Protein AF-A0AAD4WV75-F1 (afdb_monomer_lite)

InterPro domains:
  IPR001047 Small ribosomal subunit protein eS8 [PTHR10394] (59-183)
  IPR018283 Small ribosomal subunit protein eS8, conserved site [PS01193] (11-30)
  IPR022309 Ribosomal protein eS8/ribosomal biogenesis NSA2 [PF01201] (5-62)
  IPR042563 Small ribosomal subunit protein eS8 subdomain, eukaryota [G3DSA:1.10.168.20] (76-144)

Foldseek 3Di:
DDDFQDCQCPADPVRHHHDDPDDGDPLRDDDPFQQAADDPDLDKDWDADPPRDIWIAHHDDHGAFAFDKDKDFCVVVQVVVCVQQVDGFQPPPPDPPPPDDDDDDPDPPPPPVPPDPPVVVVNNVVVVVPDDDDPVQSVCVNVRIFIWGQNDGCRTHVDRDTGTQDDPRVVVVVVVVVVVVVVVVVVVD

Structure (mmCIF, N/CA/C/O backbone):
data_AF-A0AAD4WV75-F1
#
_entry.id   AF-A0AAD4WV75-F1
#
loop_
_atom_site.group_PDB
_atom_site.id
_atom_site.type_symbol
_atom_site.label_atom_id
_atom_site.label_alt_id
_atom_site.label_comp_id
_atom_site.label_asym_id
_atom_site.label_entity_id
_atom_site.label_seq_id
_atom_site.pdbx_PDB_ins_code
_atom_site.Cartn_x
_atom_site.Cartn_y
_atom_site.Cartn_z
_atom_site.occupancy
_atom_site.B_iso_or_equiv
_atom_site.auth_seq_id
_atom_site.auth_comp_id
_atom_site.auth_asym_id
_atom_site.auth_atom_id
_atom_site.pdbx_PDB_model_num
ATOM 1 N N . MET A 1 1 ? 19.666 9.008 -25.843 1.00 69.81 1 MET A N 1
ATOM 2 C CA . MET A 1 1 ? 18.336 8.536 -25.365 1.00 69.81 1 MET A CA 1
ATOM 3 C C . MET A 1 1 ? 18.527 7.291 -24.508 1.00 69.81 1 MET A C 1
ATOM 5 O O . MET A 1 1 ? 19.270 6.418 -24.934 1.00 69.81 1 MET A O 1
ATOM 9 N N . GLY A 1 2 ? 17.868 7.194 -23.348 1.00 85.62 2 GLY A N 1
ATOM 10 C CA . GLY A 1 2 ? 18.038 6.074 -22.407 1.00 85.62 2 GLY A CA 1
ATOM 11 C C . GLY A 1 2 ? 17.192 4.828 -22.718 1.00 85.62 2 GLY A C 1
ATOM 12 O O . GLY A 1 2 ? 17.162 4.338 -23.853 1.00 85.62 2 GLY A O 1
ATOM 13 N N . ILE A 1 3 ? 16.511 4.319 -21.685 1.00 90.81 3 ILE A N 1
ATOM 14 C CA . ILE A 1 3 ? 15.594 3.167 -21.743 1.00 90.81 3 ILE A CA 1
ATOM 15 C C . ILE A 1 3 ? 14.525 3.393 -22.825 1.00 90.81 3 ILE A C 1
ATOM 17 O O . ILE A 1 3 ? 13.974 4.489 -22.939 1.00 90.81 3 ILE A O 1
ATOM 21 N N . SER A 1 4 ? 14.212 2.345 -23.587 1.00 91.75 4 SER A N 1
ATOM 22 C CA . SER A 1 4 ? 13.122 2.322 -24.571 1.00 91.75 4 SER A CA 1
ATOM 23 C C . SER A 1 4 ? 12.092 1.256 -24.201 1.00 91.75 4 SER A C 1
ATOM 25 O O . SER A 1 4 ? 12.420 0.290 -23.513 1.00 91.75 4 SER A O 1
ATOM 27 N N . ARG A 1 5 ? 10.850 1.436 -24.653 1.00 91.81 5 ARG A N 1
ATOM 28 C CA . ARG A 1 5 ? 9.726 0.504 -24.470 1.00 91.81 5 ARG A CA 1
ATOM 29 C C . ARG A 1 5 ? 9.266 -0.156 -25.776 1.00 91.81 5 ARG A C 1
ATOM 31 O O . ARG A 1 5 ? 8.211 -0.782 -25.788 1.00 91.81 5 ARG A O 1
ATOM 38 N N . ASP A 1 6 ? 10.032 -0.007 -26.857 1.00 90.62 6 ASP A N 1
ATOM 39 C CA . ASP A 1 6 ? 9.789 -0.711 -28.121 1.00 90.62 6 ASP A CA 1
ATOM 40 C C . ASP A 1 6 ? 9.925 -2.243 -27.982 1.00 90.62 6 ASP A C 1
ATOM 42 O O . ASP A 1 6 ? 10.453 -2.755 -26.996 1.00 90.62 6 ASP A O 1
ATOM 46 N N . SER A 1 7 ? 9.468 -2.987 -28.991 1.00 90.31 7 SER A N 1
ATOM 47 C CA . SER A 1 7 ? 9.647 -4.445 -29.111 1.00 90.31 7 SER A CA 1
ATOM 48 C C . SER A 1 7 ? 10.645 -4.843 -30.213 1.00 90.31 7 SER A C 1
ATOM 50 O O . SER A 1 7 ? 10.788 -6.029 -30.532 1.00 90.31 7 SER A O 1
ATOM 52 N N . MET A 1 8 ? 11.340 -3.866 -30.808 1.00 88.06 8 MET A N 1
ATOM 53 C CA . MET A 1 8 ? 12.251 -4.064 -31.942 1.00 88.06 8 MET A CA 1
ATOM 54 C C . MET A 1 8 ? 13.588 -4.657 -31.497 1.00 88.06 8 MET A C 1
ATOM 56 O O . MET A 1 8 ? 14.155 -5.477 -32.211 1.00 88.06 8 MET A O 1
ATOM 60 N N . HIS A 1 9 ? 14.058 -4.297 -30.299 1.00 88.12 9 HIS A N 1
ATOM 61 C CA . HIS A 1 9 ? 15.265 -4.874 -29.696 1.00 88.12 9 HIS A CA 1
ATOM 62 C C . HIS A 1 9 ? 15.092 -6.334 -29.225 1.00 88.12 9 HIS A C 1
ATOM 64 O O . HIS A 1 9 ? 16.073 -6.985 -28.873 1.00 88.12 9 HIS A O 1
ATOM 70 N N . LYS A 1 10 ? 13.860 -6.864 -29.209 1.00 93.06 10 LYS A N 1
ATOM 71 C CA . LYS A 1 10 ? 13.566 -8.264 -28.863 1.00 93.06 10 LYS A CA 1
ATOM 72 C C . LYS A 1 10 ? 13.548 -9.149 -30.112 1.00 93.06 10 LYS A C 1
ATOM 74 O O . LYS A 1 10 ? 13.106 -8.707 -31.174 1.00 93.06 10 LYS A O 1
ATOM 79 N N . ARG A 1 11 ? 13.949 -10.419 -29.962 1.00 94.81 11 ARG A N 1
ATOM 80 C CA . ARG A 1 11 ? 13.849 -11.471 -30.997 1.00 94.81 11 ARG A CA 1
ATOM 81 C C . ARG A 1 11 ? 12.404 -11.643 -31.517 1.00 94.81 11 ARG A C 1
ATOM 83 O O . ARG A 1 11 ? 11.442 -11.118 -30.944 1.00 94.81 11 ARG A O 1
ATOM 90 N N . ARG A 1 12 ? 12.252 -12.318 -32.660 1.00 94.25 12 ARG A N 1
ATOM 91 C CA . ARG A 1 12 ? 10.962 -12.845 -33.151 1.00 94.25 12 ARG A CA 1
ATOM 92 C C . ARG A 1 12 ? 10.501 -14.004 -32.250 1.00 94.25 12 ARG A C 1
ATOM 94 O O . ARG A 1 12 ? 11.312 -14.538 -31.499 1.00 94.25 12 ARG A O 1
ATOM 101 N N . ALA A 1 13 ? 9.231 -14.408 -32.355 1.00 95.31 13 ALA A N 1
ATOM 102 C CA . ALA A 1 13 ? 8.733 -15.622 -31.694 1.00 95.31 13 ALA A CA 1
ATOM 103 C C . ALA A 1 13 ? 9.526 -16.868 -32.139 1.00 95.31 13 ALA A C 1
ATOM 105 O O . ALA A 1 13 ? 9.945 -17.661 -31.309 1.00 95.31 13 ALA A O 1
ATOM 106 N N . THR A 1 14 ? 9.877 -16.938 -33.427 1.00 96.69 14 THR A N 1
ATOM 107 C CA . THR A 1 14 ? 10.768 -17.941 -34.042 1.00 96.69 14 THR A CA 1
ATOM 108 C C . THR A 1 14 ? 12.254 -17.800 -33.657 1.00 96.69 14 THR A C 1
ATOM 110 O O . THR A 1 14 ? 13.136 -18.196 -34.412 1.00 96.69 14 THR A O 1
ATOM 113 N N . GLY A 1 15 ? 12.585 -17.124 -32.551 1.00 96.12 15 GLY A N 1
ATOM 114 C CA . GLY A 1 15 ? 13.962 -16.871 -32.099 1.00 96.12 15 GLY A CA 1
ATOM 115 C C . GLY A 1 15 ? 14.799 -15.914 -32.970 1.00 96.12 15 GLY A C 1
ATOM 116 O O . GLY A 1 15 ? 15.769 -15.332 -32.477 1.00 96.12 15 GLY A O 1
ATOM 117 N N . GLY A 1 16 ? 14.432 -15.683 -34.234 1.00 96.50 16 GLY A N 1
ATOM 118 C CA . GLY A 1 16 ? 15.197 -14.875 -35.190 1.00 96.50 16 GLY A CA 1
ATOM 119 C C . GLY A 1 16 ? 15.481 -13.437 -34.727 1.00 96.50 16 GLY A C 1
ATOM 120 O O . GLY A 1 16 ? 14.633 -12.764 -34.130 1.00 96.50 16 GLY A O 1
ATOM 121 N N . LYS A 1 17 ? 16.687 -12.935 -35.022 1.00 93.81 17 LYS A N 1
ATOM 122 C CA . LYS A 1 17 ? 17.102 -11.548 -34.737 1.00 93.81 17 LYS A CA 1
ATOM 123 C C . LYS A 1 17 ? 16.325 -10.571 -35.635 1.00 93.81 17 LYS A C 1
ATOM 125 O O . LYS A 1 17 ? 16.065 -10.859 -36.800 1.00 93.81 17 LYS A O 1
ATOM 130 N N . LYS A 1 18 ? 15.944 -9.402 -35.109 1.00 92.44 18 LYS A N 1
ATOM 131 C CA . LYS A 1 18 ? 15.324 -8.319 -35.895 1.00 92.44 18 LYS A CA 1
ATOM 132 C C . LYS A 1 18 ? 16.388 -7.288 -36.283 1.00 92.44 18 LYS A C 1
ATOM 134 O O . LYS A 1 18 ? 17.185 -6.892 -35.434 1.00 92.44 18 LYS A O 1
ATOM 139 N N . LYS A 1 19 ? 16.389 -6.830 -37.540 1.00 90.94 19 LYS A N 1
ATOM 140 C CA . LYS A 1 19 ? 17.186 -5.670 -37.978 1.00 90.94 19 LYS A CA 1
ATOM 141 C C . LYS A 1 19 ? 16.501 -4.390 -37.485 1.00 90.94 19 LYS A C 1
ATOM 143 O O . LYS A 1 19 ? 15.292 -4.232 -37.650 1.00 90.94 19 LYS A O 1
ATOM 148 N N . ALA A 1 20 ? 17.257 -3.483 -36.873 1.00 90.00 20 ALA A N 1
ATOM 149 C CA . ALA A 1 20 ? 16.739 -2.178 -36.476 1.00 90.00 20 ALA A CA 1
ATOM 150 C C . ALA A 1 20 ? 16.647 -1.267 -37.710 1.00 90.00 20 ALA A C 1
ATOM 152 O O . ALA A 1 20 ? 17.667 -0.862 -38.257 1.00 90.00 20 ALA A O 1
ATOM 153 N N . TRP A 1 21 ? 15.425 -0.953 -38.145 1.00 91.19 21 TRP A N 1
ATOM 154 C CA . TRP A 1 21 ? 15.160 -0.100 -39.314 1.00 91.19 21 TRP A CA 1
ATOM 155 C C . TRP A 1 21 ? 15.069 1.398 -38.978 1.00 91.19 21 TRP A C 1
ATOM 157 O O . TRP A 1 21 ? 15.044 2.237 -39.871 1.00 91.19 21 TRP A O 1
ATOM 167 N N . ARG A 1 22 ? 15.018 1.757 -37.688 1.00 92.06 22 ARG A N 1
ATOM 168 C CA . ARG A 1 22 ? 14.967 3.149 -37.220 1.00 92.06 22 ARG A CA 1
ATOM 169 C C . ARG A 1 22 ? 15.629 3.340 -35.860 1.00 92.06 22 ARG A C 1
ATOM 171 O O . ARG A 1 22 ? 15.710 2.417 -35.050 1.00 92.06 22 ARG A O 1
ATOM 178 N N . LYS A 1 23 ? 16.013 4.587 -35.577 1.00 91.12 23 LYS A N 1
ATOM 179 C CA . LYS A 1 23 ? 16.434 5.046 -34.243 1.00 91.12 23 LYS A CA 1
ATOM 180 C C . LYS A 1 23 ? 15.226 5.080 -33.273 1.00 91.12 23 LYS A C 1
ATOM 182 O O . LYS A 1 23 ? 14.070 5.169 -33.703 1.00 91.12 23 LYS A O 1
ATOM 187 N N . LYS A 1 24 ? 15.496 5.016 -31.960 1.00 92.56 24 LYS A N 1
ATOM 188 C CA . LYS A 1 24 ? 14.495 5.165 -30.875 1.00 92.56 24 LYS A CA 1
ATOM 189 C C . LYS A 1 24 ? 13.703 6.477 -31.034 1.00 92.56 24 LYS A C 1
ATOM 191 O O . LYS A 1 24 ? 14.272 7.486 -31.451 1.00 92.56 24 LYS A O 1
ATOM 196 N N . ARG A 1 25 ? 12.413 6.499 -30.678 1.00 93.00 25 ARG A N 1
ATOM 197 C CA . ARG A 1 25 ? 11.547 7.695 -30.750 1.00 93.00 25 ARG A CA 1
ATOM 198 C C . ARG A 1 25 ? 11.149 8.210 -29.360 1.00 93.00 25 ARG A C 1
ATOM 200 O O . ARG A 1 25 ? 11.031 7.456 -28.399 1.00 93.00 25 ARG A O 1
ATOM 207 N N . LYS A 1 26 ? 10.881 9.519 -29.252 1.00 92.12 26 LYS A N 1
ATOM 208 C CA . LYS A 1 26 ? 10.572 10.213 -27.979 1.00 92.12 26 LYS A CA 1
ATOM 209 C C . LYS A 1 26 ? 9.323 9.665 -27.266 1.00 92.12 26 LYS A C 1
ATOM 211 O O . LYS A 1 26 ? 9.270 9.698 -26.042 1.00 92.12 26 LYS A O 1
ATOM 216 N N . TYR A 1 27 ? 8.343 9.128 -27.997 1.00 91.94 27 TYR A N 1
ATOM 217 C CA . TYR A 1 27 ? 7.149 8.506 -27.407 1.00 91.94 27 TYR A CA 1
ATOM 218 C C . TYR A 1 27 ? 7.401 7.106 -26.813 1.00 91.94 27 TYR A C 1
ATOM 220 O O . TYR A 1 27 ? 6.583 6.631 -26.032 1.00 91.94 27 TYR A O 1
ATOM 228 N N . GLU A 1 28 ? 8.530 6.466 -27.132 1.00 92.81 28 GLU A N 1
ATOM 229 C CA . GLU A 1 28 ? 8.906 5.128 -26.647 1.00 92.81 28 GLU A CA 1
ATOM 230 C C . GLU A 1 28 ? 9.702 5.182 -25.333 1.00 92.81 28 GLU A C 1
ATOM 232 O O . GLU A 1 28 ? 10.104 4.140 -24.818 1.00 92.81 28 GLU A O 1
ATOM 237 N N . LEU A 1 29 ? 9.969 6.379 -24.787 1.00 93.19 29 LEU A N 1
ATOM 238 C CA . LEU A 1 29 ? 10.906 6.532 -23.675 1.00 93.19 29 LEU A CA 1
ATOM 239 C C . LEU A 1 29 ? 10.446 5.781 -22.416 1.00 93.19 29 LEU A C 1
ATOM 241 O O . LEU A 1 29 ? 9.322 5.930 -21.928 1.00 93.19 29 LEU A O 1
ATOM 245 N N . GLY A 1 30 ? 11.366 5.005 -21.854 1.00 91.31 30 GLY A N 1
ATOM 246 C CA . GLY A 1 30 ? 11.323 4.600 -20.459 1.00 91.31 30 GLY A CA 1
ATOM 247 C C . GLY A 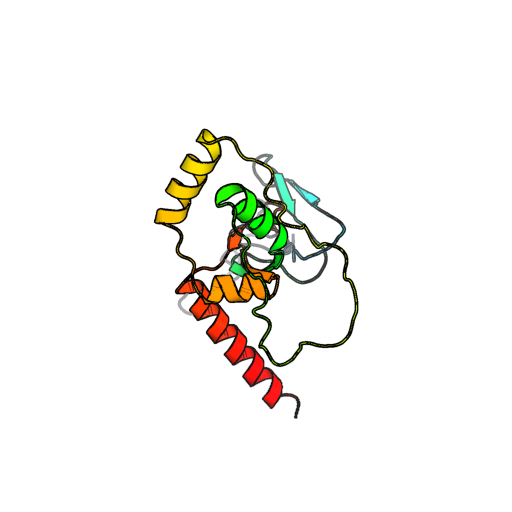1 30 ? 11.931 5.684 -19.567 1.00 91.31 30 GLY A C 1
ATOM 248 O O . GLY A 1 30 ? 12.732 6.512 -19.999 1.00 91.31 30 GLY A O 1
ATOM 249 N N . ARG A 1 31 ? 11.575 5.659 -18.284 1.00 90.50 31 ARG A N 1
ATOM 250 C CA . ARG A 1 31 ? 12.288 6.373 -17.217 1.00 90.50 31 ARG A CA 1
ATOM 251 C C . ARG A 1 31 ? 12.727 5.330 -16.193 1.00 90.50 31 ARG A C 1
ATOM 253 O O . ARG A 1 31 ? 11.983 4.373 -15.989 1.00 90.50 31 ARG A O 1
ATOM 260 N N . GLN A 1 32 ? 13.866 5.542 -15.529 1.00 88.88 32 GLN A N 1
ATOM 261 C CA . GLN A 1 32 ? 14.301 4.697 -14.405 1.00 88.88 32 GLN A CA 1
ATOM 262 C C . GLN A 1 32 ? 13.157 4.505 -13.396 1.00 88.88 32 GLN A C 1
ATOM 264 O O . GLN A 1 32 ? 12.347 5.433 -13.257 1.00 88.88 32 GLN A O 1
ATOM 269 N N . PRO A 1 33 ? 13.036 3.358 -12.705 1.00 86.50 33 PRO A N 1
ATOM 270 C CA . PRO A 1 33 ? 11.999 3.166 -11.696 1.00 86.50 33 PRO A CA 1
ATOM 271 C C . PRO A 1 33 ? 12.122 4.216 -10.582 1.00 86.50 33 PRO A C 1
ATOM 273 O O . PRO A 1 33 ? 13.145 4.881 -10.433 1.00 86.50 33 PRO A O 1
ATOM 276 N N . ALA A 1 34 ? 11.045 4.429 -9.826 1.00 82.44 34 ALA A N 1
ATOM 277 C CA . ALA A 1 34 ? 11.093 5.358 -8.698 1.00 82.44 34 ALA A CA 1
ATOM 278 C C . ALA A 1 34 ? 11.840 4.769 -7.492 1.00 82.44 34 ALA A C 1
ATOM 280 O O . ALA A 1 34 ? 12.339 5.538 -6.682 1.00 82.44 34 ALA A O 1
ATOM 281 N N . ASN A 1 35 ? 11.879 3.431 -7.381 1.00 81.62 35 ASN A N 1
ATOM 282 C CA . ASN A 1 35 ? 12.332 2.687 -6.202 1.00 81.62 35 ASN A CA 1
ATOM 283 C C . ASN A 1 35 ? 11.836 3.368 -4.922 1.00 81.62 35 ASN A C 1
ATOM 285 O O . ASN A 1 35 ? 12.621 3.778 -4.070 1.00 81.62 35 ASN A O 1
ATOM 289 N N . THR A 1 36 ? 10.512 3.557 -4.876 1.00 77.19 36 THR A N 1
ATOM 290 C CA . THR A 1 36 ? 9.796 4.245 -3.805 1.00 77.19 36 THR A CA 1
ATOM 291 C C . THR A 1 36 ? 9.862 3.445 -2.523 1.00 77.19 36 THR A C 1
ATOM 293 O O . THR A 1 36 ? 9.906 2.217 -2.561 1.00 77.19 36 THR A O 1
ATOM 296 N N . LYS A 1 37 ? 9.932 4.149 -1.397 1.00 77.38 37 LYS A N 1
ATOM 297 C CA . LYS A 1 37 ? 10.383 3.585 -0.139 1.00 77.38 37 LYS A CA 1
ATOM 298 C C . LYS A 1 37 ? 9.767 4.324 1.096 1.00 77.38 37 LYS A C 1
ATOM 300 O O . LYS A 1 37 ? 9.002 5.260 0.868 1.00 77.38 37 LYS A O 1
ATOM 305 N N . LEU A 1 38 ? 10.064 3.922 2.348 1.00 78.25 38 LEU A N 1
ATOM 306 C CA . LEU A 1 38 ? 9.577 4.495 3.638 1.00 78.25 38 LEU A CA 1
ATOM 307 C C . LEU A 1 38 ? 10.516 5.526 4.319 1.00 78.25 38 LEU A C 1
ATOM 309 O O . LEU A 1 38 ? 11.680 5.252 4.595 1.00 78.25 38 LEU A O 1
ATOM 313 N N . SER A 1 39 ? 10.033 6.712 4.691 1.00 77.69 39 SER A N 1
ATOM 314 C CA . SER A 1 39 ? 10.840 7.686 5.450 1.00 77.69 39 SER A CA 1
ATOM 315 C C . SER A 1 39 ? 9.954 8.635 6.248 1.00 77.69 39 SER A C 1
ATOM 317 O O . SER A 1 39 ? 8.863 8.968 5.791 1.00 77.69 39 SER A O 1
ATOM 319 N N . SER A 1 40 ? 10.462 9.134 7.379 1.00 77.12 40 SER A N 1
ATOM 320 C CA . SER A 1 40 ? 9.897 10.291 8.090 1.00 77.12 40 SER A CA 1
ATOM 321 C C . SER A 1 40 ? 9.757 11.518 7.179 1.00 77.12 40 SER A C 1
ATOM 323 O O . SER A 1 40 ? 8.800 12.279 7.280 1.00 77.12 40 SER A O 1
ATOM 325 N N . ASN A 1 41 ? 10.682 11.689 6.230 1.00 79.25 41 ASN A N 1
ATOM 326 C CA . ASN A 1 41 ? 10.720 12.832 5.327 1.00 79.25 41 ASN A CA 1
ATOM 327 C C . ASN A 1 41 ? 9.962 12.564 4.015 1.00 79.25 41 ASN A C 1
ATOM 329 O O . ASN A 1 41 ? 10.479 11.908 3.103 1.00 79.25 41 ASN A O 1
ATOM 333 N N . LYS A 1 42 ? 8.761 13.146 3.882 1.00 76.94 42 LYS A N 1
ATOM 334 C CA . LYS A 1 42 ? 7.849 13.050 2.720 1.00 76.94 42 LYS A CA 1
ATOM 335 C C . LYS A 1 42 ? 8.417 13.701 1.443 1.00 76.94 42 LYS A C 1
ATOM 337 O O . LYS A 1 42 ? 7.978 14.754 0.993 1.00 76.94 42 LYS A O 1
ATOM 342 N N . THR A 1 43 ? 9.398 13.058 0.811 1.00 83.00 43 THR A N 1
ATOM 343 C CA . THR A 1 43 ? 10.016 13.534 -0.439 1.00 83.00 43 THR A CA 1
ATOM 344 C C . THR A 1 43 ? 9.262 13.021 -1.670 1.00 83.00 43 THR A C 1
ATOM 346 O O . THR A 1 43 ? 9.463 11.875 -2.075 1.00 83.00 43 THR A O 1
ATOM 349 N N . VAL A 1 44 ? 8.444 13.871 -2.308 1.00 87.25 44 VAL A N 1
ATOM 350 C CA . VAL A 1 44 ? 7.719 13.546 -3.555 1.00 87.25 44 VAL A CA 1
ATOM 351 C C . VAL A 1 44 ? 8.154 14.470 -4.701 1.00 87.25 44 VAL A C 1
ATOM 353 O O . VAL A 1 44 ? 7.960 15.678 -4.634 1.00 87.25 44 VAL A O 1
ATOM 356 N N . ARG A 1 45 ? 8.719 13.921 -5.787 1.00 89.88 45 ARG A N 1
ATOM 357 C CA . ARG A 1 45 ? 9.127 14.697 -6.978 1.00 89.88 45 ARG A CA 1
ATOM 358 C C . ARG A 1 45 ? 8.071 14.673 -8.088 1.00 89.88 45 ARG A C 1
ATOM 360 O O . ARG A 1 45 ? 7.528 13.617 -8.424 1.00 89.88 45 ARG A O 1
ATOM 367 N N . ARG A 1 46 ? 7.844 15.844 -8.692 1.00 93.00 46 ARG A N 1
ATOM 368 C CA . ARG A 1 46 ? 6.966 16.096 -9.848 1.00 93.00 46 ARG A CA 1
ATOM 369 C C . ARG A 1 46 ? 7.681 15.752 -11.164 1.00 93.00 46 ARG A C 1
ATOM 371 O O . ARG A 1 46 ? 8.832 16.134 -11.348 1.00 93.00 46 ARG A O 1
ATOM 378 N N . ILE A 1 47 ? 7.018 15.062 -12.096 1.00 92.31 47 ILE A N 1
ATOM 379 C CA . ILE A 1 47 ? 7.567 14.714 -13.423 1.00 92.31 47 ILE A CA 1
ATOM 380 C C . ILE A 1 47 ? 6.535 14.978 -14.526 1.00 92.31 47 ILE A C 1
ATOM 382 O O . ILE A 1 47 ? 5.470 14.364 -14.536 1.00 92.31 47 ILE A O 1
ATOM 386 N N . ARG A 1 48 ? 6.889 15.814 -15.511 1.00 94.38 48 ARG A N 1
ATOM 387 C CA . ARG A 1 48 ? 6.103 16.023 -16.743 1.00 94.38 48 ARG A CA 1
ATOM 388 C C . ARG A 1 48 ? 6.177 14.793 -17.664 1.00 94.38 48 ARG A C 1
ATOM 390 O O . ARG A 1 48 ? 7.242 14.179 -17.830 1.00 94.38 48 ARG A O 1
ATOM 397 N N . VAL A 1 49 ? 5.049 14.427 -18.268 1.00 93.25 49 VAL A N 1
ATOM 398 C CA . VAL A 1 49 ? 4.904 13.320 -19.231 1.00 93.25 49 VAL A CA 1
ATOM 399 C C . VAL A 1 49 ? 4.363 13.824 -20.583 1.00 93.25 49 VAL A C 1
ATOM 401 O O . VAL A 1 49 ? 4.297 15.030 -20.821 1.00 93.25 49 VAL A O 1
ATOM 404 N N . ARG A 1 50 ? 4.056 12.915 -21.522 1.00 91.38 50 ARG A N 1
ATOM 405 C CA . ARG A 1 50 ? 3.438 13.260 -22.818 1.00 91.38 50 ARG A CA 1
ATOM 406 C C . ARG A 1 50 ? 2.045 13.869 -22.582 1.00 91.38 50 ARG A C 1
ATOM 408 O O . ARG A 1 50 ? 1.343 13.425 -21.679 1.00 91.38 50 ARG A O 1
ATOM 415 N N . GLY A 1 51 ? 1.662 14.852 -23.402 1.00 93.81 51 GLY A N 1
ATOM 416 C CA . GLY A 1 51 ? 0.360 15.528 -23.305 1.00 93.81 51 GLY A CA 1
ATOM 417 C C . GLY A 1 51 ? 0.262 16.554 -22.170 1.00 93.81 51 GLY A C 1
ATOM 418 O O . GLY A 1 51 ? -0.803 16.710 -21.597 1.00 93.81 51 GLY A O 1
ATOM 419 N N . GLY A 1 52 ? 1.373 17.188 -21.770 1.00 92.44 52 GLY A N 1
ATOM 420 C CA . GLY A 1 52 ? 1.403 18.223 -20.718 1.00 92.44 52 GLY A CA 1
ATOM 421 C C . GLY A 1 52 ? 1.290 17.698 -19.280 1.00 92.44 52 GLY A C 1
ATOM 422 O O . GLY A 1 52 ? 1.923 18.253 -18.384 1.00 92.44 52 GLY A O 1
ATOM 423 N N . ASN A 1 53 ? 0.569 16.590 -19.098 1.00 94.88 53 ASN A N 1
ATOM 424 C CA . ASN A 1 53 ? 0.275 15.917 -17.836 1.00 94.88 53 ASN A CA 1
ATOM 425 C C . ASN A 1 53 ? 1.488 15.667 -16.921 1.00 94.88 53 ASN A C 1
ATOM 427 O O . ASN A 1 53 ? 2.649 15.596 -17.342 1.00 94.88 53 ASN A O 1
ATOM 431 N N . VAL A 1 54 ? 1.188 15.461 -15.639 1.00 94.69 54 VAL A N 1
ATOM 432 C CA . VAL A 1 54 ? 2.152 15.300 -14.543 1.00 94.69 54 VAL A CA 1
ATOM 433 C C . VAL A 1 54 ? 1.978 13.943 -13.853 1.00 94.69 54 VAL A C 1
ATOM 435 O O . VAL A 1 54 ? 0.877 13.410 -13.764 1.00 94.69 54 VAL A O 1
ATOM 438 N N . LYS A 1 55 ? 3.080 13.380 -13.345 1.00 93.81 55 LYS A N 1
ATOM 439 C CA . LYS A 1 55 ? 3.096 12.244 -12.411 1.00 93.81 55 LYS A CA 1
ATOM 440 C C . LYS A 1 55 ? 4.008 12.521 -11.218 1.00 93.81 55 LYS A C 1
ATOM 442 O O . LYS A 1 55 ? 4.915 13.349 -11.307 1.00 93.81 55 LYS A O 1
ATOM 447 N N . TRP A 1 56 ? 3.800 11.782 -10.132 1.00 91.75 56 TRP A N 1
ATOM 448 C CA . TRP A 1 56 ? 4.481 11.978 -8.851 1.00 91.75 56 TRP A CA 1
ATOM 449 C C . TRP A 1 56 ? 5.303 10.741 -8.453 1.00 91.75 56 TRP A C 1
ATOM 451 O O . TRP A 1 56 ? 4.951 9.611 -8.797 1.00 91.75 56 TRP A O 1
ATOM 461 N N . ARG A 1 57 ? 6.423 10.942 -7.746 1.00 89.25 57 ARG A N 1
ATOM 462 C CA . ARG A 1 57 ? 7.305 9.863 -7.259 1.00 89.25 57 ARG A CA 1
ATOM 463 C C . ARG A 1 57 ? 7.798 10.119 -5.839 1.00 89.25 57 ARG A C 1
ATOM 465 O O . ARG A 1 57 ? 8.497 11.108 -5.644 1.00 89.25 57 ARG A O 1
ATOM 472 N N . ALA A 1 58 ? 7.538 9.205 -4.904 1.00 86.06 58 ALA A N 1
ATOM 473 C CA . ALA A 1 58 ? 8.224 9.161 -3.602 1.00 86.06 58 ALA A CA 1
ATOM 474 C C . ALA A 1 58 ? 9.501 8.280 -3.651 1.00 86.06 58 ALA A C 1
ATOM 476 O O . ALA A 1 58 ? 9.591 7.430 -4.543 1.00 86.06 58 ALA A O 1
ATOM 477 N N . LEU A 1 59 ? 10.509 8.518 -2.781 1.00 75.12 59 LEU A N 1
ATOM 478 C CA . LEU A 1 59 ? 11.932 8.189 -3.086 1.00 75.12 59 LEU A CA 1
ATOM 479 C C . LEU A 1 59 ? 12.899 7.677 -1.950 1.00 75.12 59 LEU A C 1
ATOM 481 O O . LEU A 1 59 ? 14.040 7.371 -2.284 1.00 75.12 59 LEU A O 1
ATOM 485 N N . ARG A 1 60 ? 12.538 7.558 -0.652 1.00 66.75 60 ARG A N 1
ATOM 486 C CA . ARG A 1 60 ? 13.415 7.133 0.505 1.00 66.75 60 ARG A CA 1
ATOM 487 C C . ARG A 1 60 ? 12.605 6.285 1.509 1.00 66.75 60 ARG A C 1
ATOM 489 O O . ARG A 1 60 ? 11.457 6.674 1.669 1.00 66.75 60 ARG A O 1
ATOM 496 N N . THR A 1 61 ? 13.011 5.234 2.250 1.00 50.22 61 THR A N 1
ATOM 497 C CA . THR A 1 61 ? 14.081 4.192 2.324 1.00 50.22 61 THR A CA 1
ATOM 498 C C . THR A 1 61 ? 13.406 2.831 2.760 1.00 50.22 61 THR A C 1
ATOM 500 O O . THR A 1 61 ? 12.418 2.887 3.459 1.00 50.22 61 THR A O 1
ATOM 503 N N . GLN A 1 62 ? 13.793 1.618 2.306 1.00 57.03 62 GLN A N 1
ATOM 504 C CA . GLN A 1 62 ? 12.967 0.348 2.296 1.00 57.03 62 GLN A CA 1
ATOM 505 C C . GLN A 1 62 ? 11.765 0.296 1.315 1.00 57.03 62 GLN A C 1
ATOM 507 O O . GLN A 1 62 ? 10.907 1.162 1.356 1.00 57.03 62 GLN A O 1
ATOM 512 N N . THR A 1 63 ? 11.682 -0.699 0.419 1.00 72.06 63 THR A N 1
ATOM 513 C CA . THR A 1 63 ? 10.954 -0.581 -0.875 1.00 72.06 63 THR A CA 1
ATOM 514 C C . THR A 1 63 ? 9.444 -0.873 -0.859 1.00 72.06 63 THR A C 1
ATOM 516 O O . THR A 1 63 ? 9.035 -2.016 -0.686 1.00 72.06 63 THR A O 1
ATOM 519 N N . LEU A 1 64 ? 8.622 0.135 -1.183 1.00 84.25 64 LEU A N 1
ATOM 520 C CA . LEU A 1 64 ? 7.163 0.036 -1.330 1.00 84.25 64 LEU A CA 1
ATOM 521 C C . LEU A 1 64 ? 6.727 -0.066 -2.802 1.00 84.25 64 LEU A C 1
ATOM 523 O O . LEU A 1 64 ? 7.054 0.787 -3.635 1.00 84.25 64 LEU A O 1
ATOM 527 N N . VAL A 1 65 ? 5.923 -1.084 -3.110 1.00 89.06 65 VAL A N 1
ATOM 528 C CA . VAL A 1 65 ? 5.357 -1.365 -4.443 1.00 89.06 65 VAL A CA 1
ATOM 529 C C . VAL A 1 65 ? 3.874 -1.735 -4.337 1.00 89.06 65 VAL A C 1
ATOM 531 O O . VAL A 1 65 ? 3.384 -2.001 -3.242 1.00 89.06 65 VAL A O 1
ATOM 534 N N . LYS A 1 66 ? 3.151 -1.772 -5.468 1.00 93.00 66 LYS A N 1
ATOM 535 C CA . LYS A 1 66 ? 1.790 -2.333 -5.482 1.00 93.00 66 LYS A CA 1
ATOM 536 C C . LYS A 1 66 ? 1.841 -3.805 -5.053 1.00 93.00 66 LYS A C 1
ATOM 538 O O . LYS A 1 66 ? 2.727 -4.528 -5.504 1.00 93.00 66 LYS A O 1
ATOM 543 N N . SER A 1 67 ? 0.884 -4.217 -4.227 1.00 93.81 67 SER A N 1
ATOM 544 C CA . SER A 1 67 ? 0.773 -5.545 -3.615 1.00 93.81 67 SER A CA 1
ATOM 545 C C . SER A 1 67 ? 1.959 -5.920 -2.716 1.00 93.81 67 SER A C 1
ATOM 547 O O . SER A 1 67 ? 2.212 -7.099 -2.476 1.00 93.81 67 SER A O 1
ATOM 549 N N . ALA A 1 68 ? 2.682 -4.922 -2.192 1.00 92.62 68 ALA A N 1
ATOM 550 C CA . ALA A 1 68 ? 3.525 -5.118 -1.019 1.00 92.62 68 ALA A CA 1
ATOM 551 C C . ALA A 1 68 ? 2.638 -5.263 0.224 1.00 92.62 68 ALA A C 1
ATOM 553 O O . ALA A 1 68 ? 1.738 -4.444 0.432 1.00 92.62 68 ALA A O 1
ATOM 554 N N . ILE A 1 69 ? 2.928 -6.276 1.043 1.00 94.19 69 ILE A N 1
ATOM 555 C CA . ILE A 1 69 ? 2.342 -6.420 2.376 1.00 94.19 69 ILE A CA 1
ATOM 556 C C . ILE A 1 69 ? 3.203 -5.642 3.369 1.00 94.19 69 ILE A C 1
ATOM 558 O O . ILE A 1 69 ? 4.430 -5.770 3.361 1.00 94.19 69 ILE A O 1
ATOM 562 N N . VAL A 1 70 ? 2.558 -4.827 4.196 1.00 92.88 70 VAL A N 1
ATOM 563 C CA . VAL A 1 70 ? 3.178 -3.946 5.193 1.00 92.88 70 VAL A CA 1
ATOM 564 C C . VAL A 1 70 ? 2.486 -4.103 6.544 1.00 92.88 70 VAL A C 1
ATOM 566 O O . VAL A 1 70 ? 1.341 -4.542 6.606 1.00 92.88 70 VAL A O 1
ATOM 569 N N . GLN A 1 71 ? 3.173 -3.727 7.622 1.00 93.31 71 GLN A N 1
ATOM 570 C CA . GLN A 1 71 ? 2.555 -3.544 8.935 1.00 93.31 71 GLN A CA 1
ATOM 571 C C . GLN A 1 71 ? 2.172 -2.073 9.116 1.00 93.31 71 GLN A C 1
ATOM 573 O O . GLN A 1 71 ? 2.988 -1.180 8.880 1.00 93.31 71 GLN A O 1
ATOM 578 N N . VAL A 1 72 ? 0.936 -1.834 9.539 1.00 94.25 72 VAL A N 1
ATOM 579 C CA . VAL A 1 72 ? 0.359 -0.515 9.827 1.00 94.25 72 VAL A CA 1
ATOM 580 C C . VAL A 1 72 ? 0.084 -0.426 11.328 1.00 94.25 72 VAL A C 1
ATOM 582 O O . VAL A 1 72 ? -0.094 -1.442 11.997 1.00 94.25 72 VAL A O 1
ATOM 585 N N . ASP A 1 73 ? 0.108 0.783 11.880 1.00 94.06 73 ASP A N 1
ATOM 586 C CA . ASP A 1 73 ? -0.325 1.040 13.255 1.00 94.06 73 ASP A CA 1
ATOM 587 C C . ASP A 1 73 ? -1.823 0.721 13.442 1.00 94.06 73 ASP A C 1
ATOM 589 O O . ASP A 1 73 ? -2.652 1.089 12.609 1.00 94.06 73 ASP A O 1
ATOM 593 N N . ALA A 1 74 ? -2.159 0.026 14.530 1.00 95.06 74 ALA A N 1
ATOM 594 C CA . ALA A 1 74 ? -3.530 -0.316 14.892 1.00 95.06 74 ALA A CA 1
ATOM 595 C C . ALA A 1 74 ? -4.252 0.786 15.695 1.00 95.06 74 ALA A C 1
ATOM 597 O O . ALA A 1 74 ? -5.483 0.761 15.770 1.00 95.06 74 ALA A O 1
ATOM 598 N N . ALA A 1 75 ? -3.533 1.737 16.307 1.00 91.88 75 ALA A N 1
ATOM 599 C CA . ALA A 1 75 ? -4.108 2.684 17.268 1.00 91.88 75 ALA A CA 1
ATOM 600 C C . ALA A 1 75 ? -5.266 3.551 16.713 1.00 91.88 75 ALA A C 1
ATOM 602 O O . ALA A 1 75 ? -6.305 3.610 17.378 1.00 91.88 75 ALA A O 1
ATOM 603 N N . PRO A 1 76 ? -5.200 4.130 15.491 1.00 94.81 76 PRO A N 1
ATOM 604 C CA . PRO A 1 76 ? -6.318 4.907 14.938 1.00 94.81 76 PRO A CA 1
ATOM 605 C C . PRO A 1 76 ? -7.588 4.067 14.736 1.00 94.81 76 PRO A C 1
ATOM 607 O O . PRO A 1 76 ? -8.705 4.541 14.941 1.00 94.81 76 PRO A O 1
ATOM 610 N N . PHE A 1 77 ? -7.422 2.790 14.376 1.00 93.81 77 PHE A N 1
ATOM 611 C CA . PHE A 1 77 ? -8.530 1.857 14.177 1.00 93.81 77 PHE A CA 1
ATOM 612 C C . PHE A 1 77 ? -9.156 1.430 15.514 1.00 93.81 77 PHE A C 1
ATOM 614 O O . PHE A 1 77 ? -10.381 1.348 15.606 1.00 93.81 77 PHE A O 1
ATOM 621 N N . LYS A 1 78 ? -8.34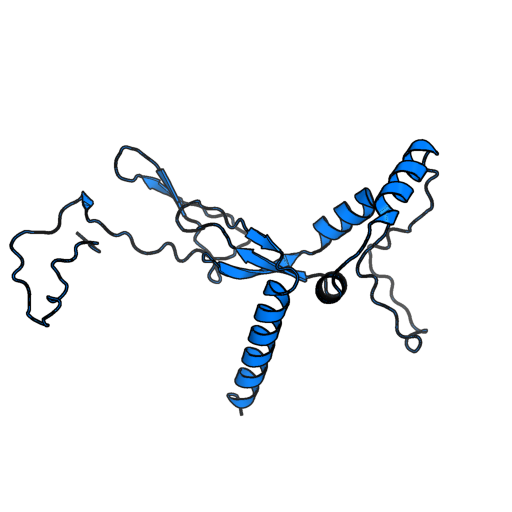7 1.246 16.573 1.00 91.69 78 LYS A N 1
ATOM 622 C CA . LYS A 1 78 ? -8.855 1.041 17.944 1.00 91.69 78 LYS A CA 1
ATOM 623 C C . LYS A 1 78 ? -9.673 2.237 18.428 1.00 91.69 78 LYS A C 1
ATOM 625 O O . LYS A 1 78 ? -10.774 2.043 18.936 1.00 91.69 78 LYS A O 1
ATOM 630 N N . GLN A 1 79 ? -9.164 3.457 18.240 1.00 91.25 79 GLN A N 1
ATOM 631 C CA . GLN A 1 79 ? -9.850 4.688 18.645 1.00 91.25 79 GLN A CA 1
ATOM 632 C C . GLN A 1 79 ? -11.210 4.828 17.945 1.00 91.25 79 GLN A C 1
ATOM 634 O O . GLN A 1 79 ? -12.221 5.066 18.607 1.00 91.25 79 GLN A O 1
ATOM 639 N N . TRP A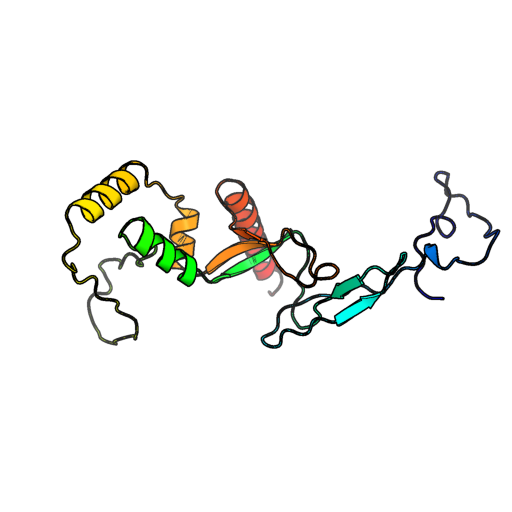 1 80 ? -11.257 4.610 16.625 1.00 94.00 80 TRP A N 1
ATOM 640 C CA . TRP A 1 80 ? -12.512 4.622 15.869 1.00 94.00 80 TRP A CA 1
ATOM 641 C C . TRP A 1 80 ? -13.493 3.547 16.353 1.00 94.00 80 TRP A C 1
ATOM 643 O O . TRP A 1 80 ? -14.675 3.832 16.538 1.00 94.00 80 TRP A O 1
ATOM 653 N N . TYR A 1 81 ? -13.024 2.321 16.601 1.00 92.00 81 TYR A N 1
ATOM 654 C CA . TYR A 1 81 ? -13.895 1.228 17.035 1.00 92.00 81 TYR A CA 1
ATOM 655 C C . TYR A 1 81 ? -14.464 1.462 18.443 1.00 92.00 81 TYR A C 1
ATOM 657 O O . TYR A 1 81 ? -15.656 1.238 18.661 1.00 92.00 81 TYR A O 1
ATOM 665 N N . LEU A 1 82 ? -13.658 1.997 19.367 1.00 90.62 82 LEU A N 1
ATOM 666 C CA . LEU A 1 82 ? -14.108 2.417 20.696 1.00 90.62 82 LEU A CA 1
ATOM 667 C C . LEU A 1 82 ? -15.197 3.498 20.599 1.00 90.62 82 LEU A C 1
ATOM 669 O O . LEU A 1 82 ? -16.233 3.386 21.251 1.00 90.62 82 LEU A O 1
ATOM 673 N N . GLN A 1 83 ? -15.020 4.497 19.729 1.00 89.88 83 GLN A N 1
ATOM 674 C CA . GLN A 1 83 ? -16.037 5.525 19.463 1.00 89.88 83 GLN A CA 1
ATOM 675 C C . GLN A 1 83 ? -17.298 4.962 18.777 1.00 89.88 83 GLN A C 1
ATOM 677 O O . GLN A 1 83 ? -18.404 5.457 19.004 1.00 89.88 83 GLN A O 1
ATOM 682 N N . HIS A 1 84 ? -17.159 3.933 17.936 1.00 89.88 84 HIS A N 1
ATOM 683 C CA . HIS A 1 84 ? -18.275 3.357 17.188 1.00 89.88 84 HIS A CA 1
ATOM 684 C C . HIS A 1 84 ? -19.122 2.393 18.033 1.00 89.88 84 HIS A C 1
ATOM 686 O O . HIS A 1 84 ? -20.349 2.509 18.043 1.00 89.88 84 HIS A O 1
ATOM 692 N N . TYR A 1 85 ? -18.490 1.455 18.740 1.00 89.50 85 TYR A N 1
ATOM 693 C CA . TYR A 1 85 ? -19.160 0.365 19.462 1.00 89.50 85 TYR A CA 1
ATOM 694 C C . TYR A 1 85 ? -19.173 0.540 20.984 1.00 89.50 85 TYR A C 1
ATOM 696 O O . TYR A 1 85 ? -19.913 -0.174 21.660 1.00 89.50 85 TYR A O 1
ATOM 704 N N . GLY A 1 86 ? -18.388 1.471 21.535 1.00 86.62 86 GLY A N 1
ATOM 705 C CA . GLY A 1 86 ? -18.254 1.667 22.981 1.00 86.62 86 GLY A CA 1
ATOM 706 C C . GLY A 1 86 ? -17.417 0.593 23.684 1.00 86.62 86 GLY A C 1
ATOM 707 O O . GLY A 1 86 ? -17.545 0.446 24.893 1.00 86.62 86 GLY A O 1
ATOM 708 N N . VAL A 1 87 ? -16.605 -0.172 22.943 1.00 87.06 87 VAL A N 1
ATOM 709 C CA . VAL A 1 87 ? -15.826 -1.317 23.447 1.00 87.06 87 VAL A CA 1
ATOM 710 C C . VAL A 1 87 ? -14.403 -1.272 22.887 1.00 87.06 87 VAL A C 1
ATOM 712 O O . VAL A 1 87 ? -14.209 -0.971 21.712 1.00 87.06 87 VAL A O 1
ATOM 715 N N . GLU A 1 88 ? -13.407 -1.597 23.708 1.00 84.94 88 GLU A N 1
ATOM 716 C CA . GLU A 1 88 ? -11.999 -1.696 23.300 1.00 84.94 88 GLU A CA 1
ATOM 717 C C . GLU A 1 88 ? -11.667 -3.044 22.636 1.00 84.94 88 GLU A C 1
ATOM 719 O O . GLU A 1 88 ? -12.126 -4.090 23.091 1.00 84.94 88 GLU A O 1
ATOM 724 N N . ILE A 1 89 ? -10.795 -3.040 21.615 1.00 87.44 89 ILE A N 1
ATOM 725 C CA . ILE A 1 89 ? -10.226 -4.268 21.022 1.00 87.44 89 ILE A CA 1
ATOM 726 C C . ILE A 1 89 ? -8.768 -4.451 21.448 1.00 87.44 89 ILE A C 1
ATOM 728 O O . ILE A 1 89 ? -7.971 -3.504 21.483 1.00 87.44 89 ILE A O 1
ATOM 732 N N . GLY A 1 90 ? -8.375 -5.705 21.668 1.00 78.94 90 GLY A N 1
ATOM 733 C CA . GLY A 1 90 ? -6.975 -6.067 21.847 1.00 78.94 90 GLY A CA 1
ATOM 734 C C . GLY A 1 90 ? -6.430 -5.647 23.207 1.00 78.94 90 GLY A C 1
ATOM 735 O O . GLY A 1 90 ? -5.240 -5.345 23.312 1.00 78.94 90 GLY A O 1
ATOM 736 N N . ARG A 1 91 ? -7.286 -5.634 24.241 1.00 73.88 91 ARG A N 1
ATOM 737 C CA . ARG A 1 91 ? -6.835 -5.829 25.623 1.00 73.88 91 ARG A CA 1
ATOM 738 C C . ARG A 1 91 ? -6.116 -7.179 25.655 1.00 73.88 91 ARG A C 1
ATOM 740 O O . ARG A 1 91 ? -6.744 -8.211 25.423 1.00 73.88 91 ARG A O 1
ATOM 747 N N . LYS A 1 92 ? -4.801 -7.190 25.900 1.00 59.97 92 LYS A N 1
ATOM 748 C CA . LYS A 1 92 ? -4.062 -8.447 26.088 1.00 59.97 92 LYS A CA 1
ATOM 749 C C . LYS A 1 92 ? -4.711 -9.194 27.250 1.00 59.97 92 LYS A C 1
ATOM 751 O O . LYS A 1 92 ? -4.750 -8.679 28.366 1.00 59.97 92 LYS A O 1
ATOM 756 N N . LYS A 1 93 ? -5.225 -10.396 26.986 1.00 50.16 93 LYS A N 1
ATOM 757 C CA . LYS A 1 93 ? -5.819 -11.263 28.005 1.00 50.16 93 LYS A CA 1
ATOM 758 C C . LYS A 1 93 ? -4.715 -11.602 29.012 1.00 50.16 93 LYS A C 1
ATOM 760 O O . LYS A 1 93 ? -3.860 -12.432 28.709 1.00 50.16 93 LYS A O 1
ATOM 765 N N . LYS A 1 94 ? -4.680 -10.921 30.168 1.00 38.56 94 LYS A N 1
ATOM 766 C CA . LYS A 1 94 ? -3.742 -11.239 31.257 1.00 38.56 94 LYS A CA 1
ATOM 767 C C . LYS A 1 94 ? -4.020 -12.681 31.677 1.00 38.56 94 LYS A C 1
ATOM 769 O O . LYS A 1 94 ? -5.017 -12.957 32.339 1.00 38.56 94 LYS A O 1
ATOM 774 N N . THR A 1 95 ? -3.162 -13.607 31.260 1.00 30.39 95 THR A N 1
ATOM 775 C CA . THR A 1 95 ? -3.131 -14.966 31.803 1.00 30.39 95 THR A CA 1
ATOM 776 C C . THR A 1 95 ? -2.924 -14.859 33.309 1.00 30.39 95 THR A C 1
ATOM 778 O O . THR A 1 95 ? -2.038 -14.126 33.751 1.00 30.39 95 THR A O 1
ATOM 781 N N . ALA A 1 96 ? -3.740 -15.565 34.095 1.00 32.06 96 ALA A N 1
ATOM 782 C CA . ALA A 1 96 ? -3.938 -15.321 35.531 1.00 32.06 96 ALA A CA 1
ATOM 783 C C . ALA A 1 96 ? -2.734 -15.657 36.450 1.00 32.06 96 ALA A C 1
ATOM 785 O O . ALA A 1 96 ? -2.894 -15.780 37.657 1.00 32.06 96 ALA A O 1
ATOM 786 N N . ALA A 1 97 ? -1.530 -15.789 35.888 1.00 29.88 97 ALA A N 1
ATOM 787 C CA . ALA A 1 97 ? -0.282 -16.103 36.582 1.00 29.88 97 ALA A CA 1
ATOM 788 C C . ALA A 1 97 ? 0.631 -14.878 36.831 1.00 29.88 97 ALA A C 1
ATOM 790 O O . ALA A 1 97 ? 1.606 -14.988 37.564 1.00 29.88 97 ALA A O 1
ATOM 791 N N . ALA A 1 98 ? 0.339 -13.712 36.238 1.00 32.09 98 ALA A N 1
ATOM 792 C CA . ALA A 1 98 ? 1.192 -12.513 36.298 1.00 32.09 98 ALA A CA 1
ATOM 793 C C . ALA A 1 98 ? 0.620 -11.400 37.206 1.00 32.09 98 ALA A C 1
ATOM 795 O O . ALA A 1 98 ? 0.580 -10.229 36.832 1.00 32.09 98 ALA A O 1
ATOM 796 N N . ALA A 1 99 ? 0.122 -11.771 38.389 1.00 33.16 99 ALA A N 1
ATOM 797 C CA . ALA A 1 99 ? -0.544 -10.867 39.331 1.00 33.16 99 ALA A CA 1
ATOM 798 C C . ALA A 1 99 ? 0.349 -10.475 40.530 1.00 33.16 99 ALA A C 1
ATOM 800 O O . ALA A 1 99 ? -0.014 -10.728 41.678 1.00 33.16 99 ALA A O 1
ATOM 801 N N . LYS A 1 100 ? 1.519 -9.870 40.265 1.00 34.44 100 LYS A N 1
ATOM 802 C CA . LYS A 1 100 ? 2.305 -9.064 41.229 1.00 34.44 100 LYS A CA 1
ATOM 803 C C . LYS A 1 100 ? 3.445 -8.302 40.531 1.00 34.44 100 LYS A C 1
ATOM 805 O O . LYS A 1 100 ? 4.038 -8.830 39.597 1.00 34.44 100 LYS A O 1
ATOM 810 N N . LYS A 1 101 ? 3.764 -7.118 41.069 1.00 28.48 101 LYS A N 1
ATOM 811 C CA . LYS A 1 101 ? 4.852 -6.182 40.713 1.00 28.48 101 LYS A CA 1
ATOM 812 C C . LYS A 1 101 ? 4.702 -5.310 39.449 1.00 28.48 101 LYS A C 1
ATOM 814 O O . LYS A 1 101 ? 5.222 -5.618 38.385 1.00 28.48 101 LYS A O 1
ATOM 819 N N . ASP A 1 102 ? 4.005 -4.191 39.646 1.00 25.09 102 ASP A N 1
ATOM 820 C CA . ASP A 1 102 ? 4.546 -2.817 39.574 1.00 25.09 102 ASP A CA 1
ATOM 821 C C . ASP A 1 102 ? 5.319 -2.349 38.321 1.00 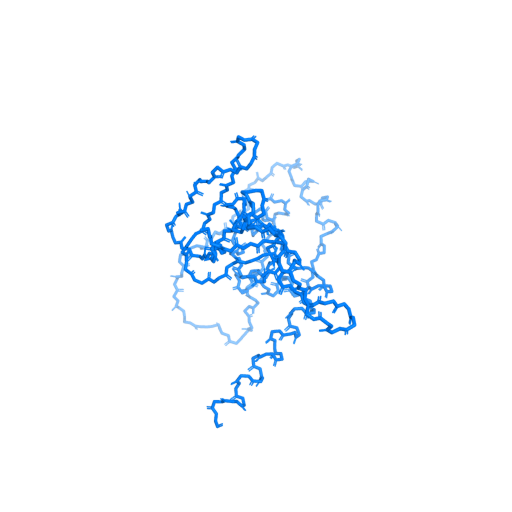25.09 102 ASP A C 1
ATOM 823 O O . ASP A 1 102 ? 6.535 -2.503 38.232 1.00 25.09 102 ASP A O 1
ATOM 827 N N . ALA A 1 103 ? 4.617 -1.625 37.439 1.00 25.50 103 ALA A N 1
ATOM 828 C CA . ALA A 1 103 ? 5.046 -0.341 36.854 1.00 25.50 103 ALA A CA 1
ATOM 829 C C . ALA A 1 103 ? 3.848 0.320 36.125 1.00 25.50 103 ALA A C 1
ATOM 831 O O . ALA A 1 103 ? 3.123 -0.393 35.424 1.00 25.50 103 ALA A O 1
ATOM 832 N N . PRO A 1 104 ? 3.608 1.640 36.255 1.00 30.84 104 PRO A N 1
ATOM 833 C CA . PRO A 1 104 ? 2.587 2.334 35.470 1.00 30.84 104 PRO A CA 1
ATOM 834 C C . PRO A 1 104 ? 3.145 2.756 34.099 1.00 30.84 104 PRO A C 1
ATOM 836 O O . PRO A 1 104 ? 4.062 3.571 34.032 1.00 30.84 104 PRO A O 1
ATOM 839 N N . GLU A 1 105 ? 2.578 2.241 33.003 1.00 24.75 105 GLU A N 1
ATOM 840 C CA . GLU A 1 105 ? 2.759 2.848 31.675 1.00 24.75 105 GLU A CA 1
ATOM 841 C C . GLU A 1 105 ? 1.578 3.770 31.344 1.00 24.75 105 GLU A C 1
ATOM 843 O O . GLU A 1 105 ? 0.423 3.346 31.298 1.00 24.75 105 GLU A O 1
ATOM 848 N N . GLU A 1 106 ? 1.926 5.032 31.091 1.00 27.48 106 GLU A N 1
ATOM 849 C CA . GLU A 1 106 ? 1.159 6.063 30.385 1.00 27.48 106 GLU A CA 1
ATOM 850 C C . GLU A 1 106 ? 0.137 5.516 29.370 1.00 27.48 106 GLU A C 1
ATOM 852 O O . GLU A 1 106 ? 0.477 4.745 28.469 1.00 27.48 106 GLU A O 1
ATOM 857 N N . GLY A 1 107 ? -1.108 5.997 29.448 1.00 30.02 107 GLY A N 1
ATOM 858 C CA . GLY A 1 107 ? -2.159 5.671 28.475 1.00 30.02 107 GLY A CA 1
ATOM 859 C C . GLY A 1 107 ? -3.311 4.810 28.997 1.00 30.02 107 GLY A C 1
ATOM 860 O O . GLY A 1 107 ? -4.111 4.333 28.189 1.00 30.02 107 GLY A O 1
ATOM 861 N N . GLU A 1 108 ? -3.451 4.642 30.316 1.00 27.61 108 GLU A N 1
ATOM 862 C CA . GLU A 1 108 ? -4.697 4.155 30.916 1.00 27.61 108 GLU A CA 1
ATOM 863 C C . GLU A 1 108 ? -5.812 5.197 30.727 1.00 27.61 108 GLU A C 1
ATOM 865 O O . GLU A 1 108 ? -6.091 6.029 31.587 1.00 27.61 108 GLU A O 1
ATOM 870 N N . VAL A 1 109 ? -6.471 5.147 29.564 1.00 28.58 109 VAL A N 1
ATOM 871 C CA . VAL A 1 109 ? -7.811 5.716 29.405 1.00 28.58 109 VAL A CA 1
ATOM 872 C C . VAL A 1 109 ? -8.734 4.864 30.261 1.00 28.58 109 VAL A C 1
ATOM 874 O O . VAL A 1 109 ? -9.273 3.853 29.807 1.00 28.58 109 VAL A O 1
ATOM 877 N N . THR A 1 110 ? -8.895 5.271 31.517 1.00 26.73 110 THR A N 1
ATOM 878 C CA . THR A 1 110 ? -9.953 4.770 32.379 1.00 26.73 110 THR A CA 1
ATOM 879 C C . THR A 1 110 ? -11.270 4.901 31.623 1.00 26.73 110 THR A C 1
ATOM 881 O O . THR A 1 110 ? -11.695 5.991 31.235 1.00 26.73 110 THR A O 1
ATOM 884 N N . THR A 1 111 ? -11.950 3.777 31.397 1.00 36.03 111 THR A N 1
ATOM 885 C CA . THR A 1 111 ? -13.354 3.804 30.987 1.00 36.03 111 THR A CA 1
ATOM 886 C C . THR A 1 111 ? -14.200 4.170 32.198 1.00 36.03 111 THR A C 1
ATOM 888 O O . THR A 1 111 ? -14.968 3.349 32.695 1.00 36.03 111 THR A O 1
ATOM 891 N N . GLU A 1 112 ? -14.049 5.408 32.674 1.00 37.69 112 GLU A N 1
ATOM 892 C CA . GLU A 1 112 ? -15.105 6.056 33.433 1.00 37.69 112 GLU A CA 1
ATOM 893 C C . GLU A 1 112 ? -16.384 5.970 32.602 1.00 37.69 112 GLU A C 1
ATOM 895 O O . GLU A 1 112 ? -16.409 6.304 31.409 1.00 37.69 112 GLU A O 1
ATOM 900 N N . GLU A 1 113 ? -17.466 5.513 33.224 1.00 51.50 113 GLU A N 1
ATOM 901 C CA . GLU A 1 113 ? -18.774 5.452 32.583 1.00 51.50 113 GLU A CA 1
ATOM 902 C C . GLU A 1 113 ? -19.403 6.849 32.542 1.00 51.50 113 GLU A C 1
ATOM 904 O O . GLU A 1 113 ? -20.435 7.125 33.156 1.00 51.50 113 GLU A O 1
ATOM 909 N N . ALA A 1 114 ? -18.761 7.748 31.787 1.00 59.12 114 ALA A N 1
ATOM 910 C CA . ALA A 1 114 ? -19.276 9.065 31.456 1.00 59.12 114 ALA A CA 1
ATOM 911 C C . ALA A 1 114 ? -20.729 8.912 30.990 1.00 59.12 114 ALA A C 1
ATOM 913 O O . ALA A 1 114 ? -20.995 8.230 29.993 1.00 59.12 114 ALA A O 1
ATOM 914 N N . LYS A 1 115 ? -21.662 9.498 31.755 1.00 73.56 115 LYS A N 1
ATOM 915 C CA . LYS A 1 115 ? -23.107 9.231 31.677 1.00 73.56 115 LYS A CA 1
ATOM 916 C C . LYS A 1 115 ? -23.672 9.621 30.307 1.00 73.56 115 LYS A C 1
ATOM 918 O O . LYS A 1 115 ? -24.101 10.749 30.077 1.00 73.56 115 LYS A O 1
ATOM 923 N N . LYS A 1 116 ? -23.652 8.664 29.377 1.00 80.94 116 LYS A N 1
ATOM 924 C CA . LYS A 1 116 ? -24.191 8.790 28.017 1.00 80.94 116 LYS A CA 1
ATOM 925 C C . LYS A 1 116 ? -25.709 8.921 28.096 1.00 80.94 116 LYS A C 1
ATOM 927 O O . LYS A 1 116 ? -26.357 8.192 28.838 1.00 80.94 116 LYS A O 1
ATOM 932 N N . SER A 1 117 ? -26.288 9.807 27.289 1.00 91.25 117 SER A N 1
ATOM 933 C CA . SER A 1 117 ? -27.746 9.920 27.206 1.00 91.25 117 SER A CA 1
ATOM 934 C C . SER A 1 117 ? -28.370 8.628 26.666 1.00 91.25 117 SER A C 1
ATOM 936 O O . SER A 1 117 ? -27.775 7.937 25.834 1.00 91.25 117 SER A O 1
ATOM 938 N N . ASN A 1 118 ? -29.603 8.322 27.082 1.00 90.69 118 ASN A N 1
ATOM 939 C CA . ASN A 1 118 ? -30.316 7.088 26.712 1.00 90.69 118 ASN A CA 1
ATOM 940 C C . ASN A 1 118 ? -30.394 6.883 25.183 1.00 90.69 118 ASN A C 1
ATOM 942 O O . ASN A 1 118 ? -30.380 5.761 24.681 1.00 90.69 118 ASN A O 1
ATOM 946 N N . HIS A 1 119 ? -30.409 7.979 24.415 1.00 90.12 119 HIS A N 1
ATOM 947 C CA . HIS A 1 119 ? -30.365 7.952 22.953 1.00 90.12 119 HIS A CA 1
ATOM 948 C C . HIS A 1 119 ? -29.023 7.452 22.379 1.00 90.12 119 HIS A C 1
ATOM 950 O O . HIS A 1 119 ? -29.006 6.823 21.320 1.00 90.12 119 HIS A O 1
ATOM 956 N N . VAL A 1 120 ? -27.904 7.715 23.062 1.00 88.69 120 VAL A N 1
ATOM 957 C CA . VAL A 1 120 ? -26.573 7.195 22.713 1.00 88.69 120 VAL A CA 1
ATOM 958 C C . VAL A 1 120 ? -26.428 5.741 23.161 1.00 88.69 120 VAL A C 1
ATOM 960 O O . VAL A 1 120 ? -25.962 4.936 22.359 1.00 88.69 120 VAL A O 1
ATOM 963 N N . ALA A 1 121 ? -26.888 5.380 24.365 1.00 88.44 121 ALA A N 1
ATOM 964 C CA . ALA A 1 121 ? -26.888 3.991 24.848 1.00 88.44 121 ALA A CA 1
ATOM 965 C C . ALA A 1 121 ? -27.605 3.050 23.858 1.00 88.44 121 ALA A C 1
ATOM 967 O O . ALA A 1 121 ? -26.974 2.173 23.265 1.00 88.44 121 ALA A O 1
ATOM 968 N N . ARG A 1 122 ? -28.860 3.370 23.513 1.00 90.44 122 ARG A N 1
ATOM 969 C CA . ARG A 1 122 ? -29.671 2.646 22.516 1.00 90.44 122 ARG A CA 1
ATOM 970 C C . ARG A 1 122 ? -29.028 2.562 21.121 1.00 90.44 122 ARG A C 1
ATOM 972 O O . ARG A 1 122 ? -29.270 1.618 20.368 1.00 90.44 122 ARG A O 1
ATOM 979 N N . LYS A 1 123 ? -28.203 3.549 20.740 1.00 91.62 123 LYS A N 1
ATOM 980 C CA . LYS A 1 123 ? -27.425 3.517 19.484 1.00 91.62 123 LYS A CA 1
ATOM 981 C C . LYS A 1 123 ? -26.216 2.583 19.562 1.00 91.62 123 LYS A C 1
ATOM 983 O O . LYS A 1 123 ? -25.861 2.009 18.536 1.00 91.62 123 LYS A O 1
ATOM 988 N N . LEU A 1 124 ? -25.584 2.440 20.727 1.00 89.12 124 LEU A N 1
ATOM 989 C CA . LEU A 1 124 ? -24.472 1.510 20.939 1.00 89.12 124 LEU A CA 1
ATOM 990 C C . LEU A 1 124 ? -24.979 0.065 21.006 1.00 89.12 124 LEU A C 1
ATOM 992 O O . LEU A 1 124 ? -24.470 -0.775 20.271 1.00 89.12 124 LEU A O 1
ATOM 996 N N . GLU A 1 125 ? -26.043 -0.201 21.766 1.00 89.31 125 GLU A N 1
ATOM 997 C CA . GLU A 1 125 ? -26.716 -1.511 21.841 1.00 89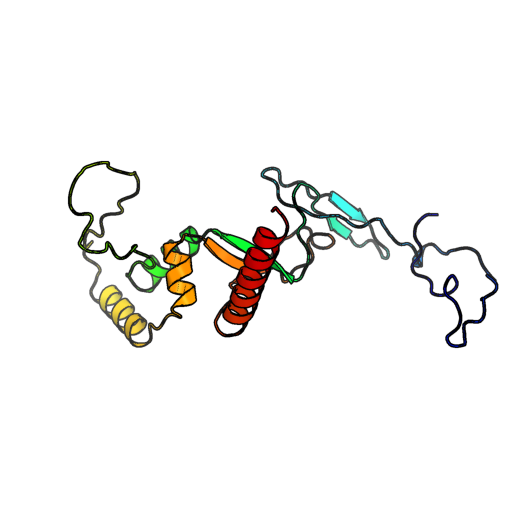.31 125 GLU A CA 1
ATOM 998 C C . GLU A 1 125 ? -27.061 -2.057 20.445 1.00 89.31 125 GLU A C 1
ATOM 1000 O O . GLU A 1 125 ? -26.628 -3.147 20.068 1.00 89.31 125 GLU A O 1
ATOM 1005 N N . LYS A 1 126 ? -27.747 -1.254 19.615 1.00 92.69 126 LYS A N 1
ATOM 1006 C CA . LYS A 1 126 ? -28.111 -1.644 18.240 1.00 92.69 126 LYS A CA 1
ATOM 1007 C C . LYS A 1 126 ? -26.897 -1.921 17.336 1.00 92.69 126 LYS A C 1
ATOM 1009 O O . LYS A 1 126 ? -27.012 -2.686 16.384 1.00 92.69 126 LYS A O 1
ATOM 1014 N N . ARG A 1 127 ? -25.729 -1.326 17.609 1.00 89.69 127 ARG A N 1
ATOM 1015 C CA . ARG A 1 127 ? -24.474 -1.635 16.892 1.00 89.69 127 ARG A CA 1
ATOM 1016 C C . ARG A 1 127 ? -23.806 -2.904 17.419 1.00 89.69 127 ARG A C 1
ATOM 1018 O O . ARG A 1 127 ? -23.181 -3.622 16.647 1.00 89.69 127 ARG A O 1
ATOM 1025 N N . GLN A 1 128 ? -23.925 -3.188 18.715 1.00 88.19 128 GLN A N 1
ATOM 1026 C CA . GLN A 1 128 ? -23.317 -4.362 19.345 1.00 88.19 128 GLN A CA 1
ATOM 1027 C C . GLN A 1 128 ? -23.997 -5.679 18.931 1.00 88.19 128 GLN A C 1
ATOM 1029 O O . GLN A 1 128 ? -23.318 -6.698 18.849 1.00 88.19 128 GLN A O 1
ATOM 1034 N N . GLN A 1 129 ? -25.288 -5.653 18.580 1.00 89.19 129 GLN A N 1
ATOM 1035 C CA . GLN A 1 129 ? -26.059 -6.831 18.139 1.00 89.19 129 GLN A CA 1
ATOM 1036 C C . GLN A 1 129 ? -25.429 -7.611 16.965 1.00 89.19 129 GLN A C 1
ATOM 1038 O O . GLN A 1 129 ? -25.540 -8.831 16.923 1.00 89.19 129 GLN A O 1
ATOM 1043 N N . GLY A 1 130 ? -24.750 -6.936 16.027 1.00 84.56 130 GLY A N 1
ATOM 1044 C CA . GLY A 1 130 ? -24.086 -7.565 14.870 1.00 84.56 130 GLY A CA 1
ATOM 1045 C C . GLY A 1 130 ? -22.559 -7.688 14.988 1.00 84.56 130 GLY A C 1
ATOM 1046 O O . GLY A 1 130 ? -21.879 -7.863 13.980 1.00 84.56 130 GLY A O 1
ATOM 1047 N N . ARG A 1 131 ? -21.989 -7.503 16.185 1.00 87.62 131 ARG A N 1
ATOM 1048 C CA . ARG A 1 131 ? -20.560 -7.196 16.375 1.00 87.62 131 ARG A CA 1
ATOM 1049 C C . ARG A 1 131 ? -19.661 -8.438 16.466 1.00 87.62 131 ARG A C 1
ATOM 1051 O O . ARG A 1 131 ? -19.182 -8.791 17.549 1.00 87.62 131 ARG A O 1
ATOM 1058 N N . THR A 1 132 ? -19.373 -9.045 15.317 1.00 87.62 132 THR A N 1
ATOM 1059 C CA . THR A 1 132 ? -18.370 -10.116 15.150 1.00 87.62 132 THR A CA 1
ATOM 1060 C C . THR A 1 132 ? -17.012 -9.586 14.672 1.00 87.62 132 THR A C 1
ATOM 1062 O O . THR A 1 132 ? -16.952 -8.593 13.950 1.00 87.62 132 THR A O 1
ATOM 1065 N N . LEU A 1 133 ? -15.923 -10.275 15.028 1.00 86.25 133 LEU A N 1
ATOM 1066 C CA . LEU A 1 133 ? -14.544 -9.982 14.614 1.00 86.25 133 LEU A CA 1
ATOM 1067 C C . LEU A 1 133 ? -13.808 -11.295 14.302 1.00 86.25 133 LEU A C 1
ATOM 1069 O O . LEU A 1 133 ? -14.076 -12.311 14.939 1.00 86.25 133 LEU A O 1
ATOM 1073 N N . ASP A 1 134 ? -12.888 -11.280 13.334 1.00 89.50 134 ASP A N 1
ATOM 1074 C CA . ASP A 1 134 ? -12.029 -12.436 13.035 1.00 89.50 134 ASP A CA 1
ATOM 1075 C C . ASP A 1 134 ? -10.908 -12.563 14.081 1.00 89.50 134 ASP A C 1
ATOM 1077 O O . ASP A 1 134 ? -10.269 -11.570 14.445 1.00 89.50 134 ASP A O 1
ATOM 1081 N N . ALA A 1 135 ? -10.637 -13.786 14.540 1.00 90.50 135 ALA A N 1
ATOM 1082 C CA . ALA A 1 135 ? -9.651 -14.053 15.587 1.00 90.50 135 ALA A CA 1
ATOM 1083 C C . ALA A 1 135 ? -8.227 -13.581 15.224 1.00 90.50 135 ALA A C 1
ATOM 1085 O O . ALA A 1 135 ? -7.516 -13.060 16.083 1.00 90.50 135 ALA A O 1
ATOM 1086 N N . HIS A 1 136 ? -7.817 -13.685 13.954 1.00 90.88 136 HIS A N 1
ATOM 1087 C CA . HIS A 1 136 ? -6.498 -13.228 13.497 1.00 90.88 136 HIS A CA 1
ATOM 1088 C C . HIS A 1 136 ? -6.401 -11.695 13.443 1.00 90.88 136 HIS A C 1
ATOM 1090 O O . HIS A 1 136 ? -5.304 -11.133 13.525 1.00 90.88 136 HIS A O 1
ATOM 1096 N N . ILE A 1 137 ? -7.535 -11.004 13.282 1.00 91.44 137 ILE A N 1
ATOM 1097 C CA . ILE A 1 137 ? -7.622 -9.539 13.349 1.00 91.44 137 ILE A CA 1
ATOM 1098 C C . ILE A 1 137 ? -7.552 -9.086 14.811 1.00 91.44 137 ILE A C 1
ATOM 1100 O O . ILE A 1 137 ? -6.794 -8.169 15.130 1.00 91.44 137 ILE A O 1
ATOM 1104 N N . GLU A 1 138 ? -8.273 -9.753 15.717 1.00 90.38 138 GLU A N 1
ATOM 1105 C CA . GLU A 1 138 ? -8.208 -9.470 17.156 1.00 90.38 138 GLU A CA 1
ATOM 1106 C C . GLU A 1 138 ? -6.796 -9.705 17.732 1.00 90.38 138 GLU A C 1
ATOM 1108 O O . GLU A 1 138 ? -6.286 -8.855 18.468 1.00 90.38 138 GLU A O 1
ATOM 1113 N N . GLU A 1 139 ? -6.110 -10.779 17.319 1.00 90.00 139 GLU A N 1
ATOM 1114 C CA . GLU A 1 139 ? -4.702 -11.035 17.662 1.00 90.00 139 GLU A CA 1
ATOM 1115 C C . GLU A 1 139 ? -3.791 -9.868 17.230 1.00 90.00 139 GLU A C 1
ATOM 1117 O O . GLU A 1 139 ? -3.000 -9.352 18.026 1.00 90.00 139 GLU A O 1
ATOM 1122 N N . GLN A 1 140 ? -3.940 -9.379 15.994 1.00 92.75 140 GLN A N 1
ATOM 1123 C CA . GLN A 1 140 ? -3.160 -8.248 15.472 1.00 92.75 140 GLN A CA 1
ATOM 1124 C C . GLN A 1 140 ? -3.467 -6.921 16.178 1.00 92.75 140 GLN A C 1
ATOM 1126 O O . GLN A 1 140 ? -2.556 -6.116 16.394 1.00 92.75 140 GLN A O 1
ATOM 1131 N N . PHE A 1 141 ? -4.712 -6.701 16.612 1.00 92.69 141 PHE A N 1
ATOM 1132 C CA . PHE A 1 141 ? -5.046 -5.592 17.508 1.00 92.69 141 PHE A CA 1
ATOM 1133 C C . PHE A 1 141 ? -4.369 -5.739 18.881 1.00 92.69 141 PHE A C 1
ATOM 1135 O O . PHE A 1 141 ? -3.910 -4.737 19.437 1.00 92.69 141 PHE A O 1
ATOM 1142 N N . GLY A 1 142 ? -4.246 -6.954 19.422 1.00 89.38 142 GLY A N 1
ATOM 1143 C CA . GLY A 1 142 ? -3.453 -7.241 20.627 1.00 89.38 142 GLY A CA 1
ATOM 1144 C C . GLY A 1 142 ? -1.945 -7.003 20.442 1.00 89.38 142 GLY A C 1
ATOM 1145 O O . GLY A 1 142 ? -1.267 -6.555 21.370 1.00 89.38 142 GLY A O 1
ATOM 1146 N N . GLY A 1 143 ? -1.431 -7.235 19.230 1.00 88.69 143 GLY A N 1
ATOM 1147 C CA . GLY A 1 143 ? -0.056 -6.928 18.816 1.00 88.69 143 GLY A CA 1
ATOM 1148 C C . GLY A 1 143 ? 0.199 -5.470 18.401 1.00 88.69 143 GLY A C 1
ATOM 1149 O O . GLY A 1 143 ? 1.343 -5.108 18.131 1.00 88.69 143 GLY A O 1
ATOM 1150 N N . GLY A 1 144 ? -0.838 -4.628 18.320 1.00 91.62 144 GLY A N 1
ATOM 1151 C CA . GLY A 1 144 ? -0.733 -3.213 17.934 1.00 91.62 144 GLY A CA 1
ATOM 1152 C C . GLY A 1 144 ? -0.345 -2.952 16.468 1.00 91.62 144 GLY A C 1
ATOM 1153 O O . GLY A 1 144 ? -0.094 -1.803 16.100 1.00 91.62 144 GLY A O 1
ATOM 1154 N N . ARG A 1 145 ? -0.282 -3.987 15.619 1.00 94.38 145 ARG A N 1
ATOM 1155 C CA . ARG A 1 145 ? 0.163 -3.894 14.219 1.00 94.38 145 ARG A CA 1
ATOM 1156 C C . ARG A 1 145 ? -0.722 -4.737 13.308 1.00 94.38 145 ARG A C 1
ATOM 1158 O O . ARG A 1 145 ? -0.726 -5.958 13.420 1.00 94.38 145 ARG A O 1
ATOM 1165 N N . LEU A 1 146 ? -1.406 -4.085 12.369 1.00 95.06 146 LEU A N 1
ATOM 1166 C CA . LEU A 1 146 ? -2.258 -4.743 11.373 1.00 95.06 146 LEU A CA 1
ATOM 1167 C C . LEU A 1 146 ? -1.475 -4.993 10.076 1.00 95.06 146 LEU A C 1
ATOM 1169 O O . LEU A 1 146 ? -0.715 -4.129 9.632 1.00 95.06 146 LEU A O 1
ATOM 1173 N N . LEU A 1 147 ? -1.665 -6.148 9.442 1.00 95.94 147 LEU A N 1
ATOM 1174 C CA . LEU A 1 147 ? -1.148 -6.438 8.105 1.00 95.94 147 LEU A CA 1
ATOM 1175 C C . LEU A 1 147 ? -2.044 -5.797 7.038 1.00 95.94 147 LEU A C 1
ATOM 1177 O O . LEU A 1 147 ? -3.260 -5.954 7.055 1.00 95.94 147 LEU A O 1
ATOM 1181 N N . ALA A 1 148 ? -1.438 -5.096 6.081 1.00 96.75 148 ALA A N 1
ATOM 1182 C CA . ALA A 1 148 ? -2.142 -4.381 5.019 1.00 96.75 148 ALA A CA 1
ATOM 1183 C C . ALA A 1 148 ? -1.459 -4.543 3.653 1.00 96.75 148 ALA A C 1
ATOM 1185 O O . ALA A 1 148 ? -0.247 -4.746 3.566 1.00 96.75 148 ALA A O 1
ATOM 1186 N N . CYS A 1 149 ? -2.233 -4.409 2.576 1.00 96.50 149 CYS A N 1
ATOM 1187 C CA . CYS A 1 149 ? -1.806 -4.541 1.186 1.00 96.50 149 CYS A CA 1
ATOM 1188 C C . CYS A 1 149 ? -1.855 -3.185 0.461 1.00 96.50 149 CYS A C 1
ATOM 1190 O O . CYS A 1 149 ? -2.907 -2.548 0.365 1.00 96.50 149 CYS A O 1
ATOM 1192 N N . ILE A 1 150 ? -0.723 -2.731 -0.094 1.00 94.62 150 ILE A N 1
ATOM 1193 C CA . ILE A 1 150 ? -0.658 -1.471 -0.859 1.00 94.62 150 ILE A CA 1
ATOM 1194 C C . ILE A 1 150 ? -1.321 -1.659 -2.232 1.00 94.62 150 ILE A C 1
ATOM 1196 O O . ILE A 1 150 ? -0.751 -2.268 -3.138 1.00 94.62 150 ILE A O 1
ATOM 1200 N N . SER A 1 151 ? -2.512 -1.095 -2.433 1.00 95.62 151 SER A N 1
ATOM 1201 C CA . SER A 1 151 ? -3.262 -1.178 -3.699 1.00 95.62 151 SER A CA 1
ATOM 1202 C C . SER A 1 151 ? -2.803 -0.143 -4.742 1.00 95.62 151 SER A C 1
ATOM 1204 O O . SER A 1 151 ? -2.941 -0.364 -5.955 1.00 95.62 151 SER A O 1
ATOM 1206 N N . SER A 1 152 ? -2.229 0.967 -4.269 1.00 93.12 152 SER A N 1
ATOM 1207 C CA . SER A 1 152 ? -1.749 2.117 -5.045 1.00 93.12 152 SER A CA 1
ATOM 1208 C C . SER A 1 152 ? -0.417 1.866 -5.782 1.00 93.12 152 SER A C 1
ATOM 1210 O O . SER A 1 152 ? 0.135 0.765 -5.795 1.00 93.12 152 SER A O 1
ATOM 1212 N N . ARG A 1 153 ? 0.121 2.889 -6.472 1.00 91.94 153 ARG A N 1
ATOM 1213 C CA . ARG A 1 153 ? 1.402 2.814 -7.210 1.00 91.94 153 ARG A CA 1
ATOM 1214 C C . ARG A 1 153 ? 2.324 3.987 -6.835 1.00 91.94 153 ARG A C 1
ATOM 1216 O O . ARG A 1 153 ? 2.438 4.930 -7.628 1.00 91.94 153 ARG A O 1
ATOM 1223 N N . PRO A 1 154 ? 3.040 3.920 -5.696 1.00 91.44 154 PRO A N 1
ATOM 1224 C CA . PRO A 1 154 ? 3.811 5.042 -5.141 1.00 91.44 154 PRO A CA 1
ATOM 1225 C C . PRO A 1 154 ? 4.787 5.731 -6.112 1.00 91.44 154 PRO A C 1
ATOM 1227 O O . PRO A 1 154 ? 4.914 6.956 -6.124 1.00 91.44 154 PRO A O 1
ATOM 1230 N N . GLY A 1 155 ? 5.403 4.967 -7.019 1.00 88.94 155 GLY A N 1
ATOM 1231 C CA . GLY A 1 155 ? 6.281 5.481 -8.079 1.00 88.94 155 GLY A CA 1
ATOM 1232 C C . GLY A 1 155 ? 5.587 6.145 -9.283 1.00 88.94 155 GLY A C 1
ATOM 1233 O O . GLY A 1 155 ? 6.247 6.388 -10.300 1.00 88.94 155 GLY A O 1
ATOM 1234 N N . GLN A 1 156 ? 4.270 6.372 -9.225 1.00 89.69 156 GLN A N 1
ATOM 1235 C CA . GLN A 1 156 ? 3.459 7.050 -10.250 1.00 89.69 156 GLN A CA 1
ATOM 1236 C C . GLN A 1 156 ? 2.449 8.053 -9.661 1.00 89.69 156 GLN A C 1
ATOM 1238 O O . GLN A 1 156 ? 2.258 9.111 -10.263 1.00 89.69 156 GLN A O 1
ATOM 1243 N N . CYS A 1 157 ? 1.805 7.730 -8.531 1.00 91.62 157 CYS A N 1
ATOM 1244 C CA . CYS A 1 157 ? 0.850 8.615 -7.846 1.00 91.62 157 CYS A CA 1
ATOM 1245 C C . CYS A 1 157 ? 1.450 9.390 -6.661 1.00 91.62 157 CYS A C 1
ATOM 1247 O O . CYS A 1 157 ? 0.833 10.344 -6.203 1.00 91.62 157 CYS A O 1
ATOM 1249 N N . GLY A 1 158 ? 2.637 9.017 -6.164 1.00 89.81 158 GLY A N 1
ATOM 1250 C CA . GLY A 1 158 ? 3.254 9.657 -4.994 1.00 89.81 158 GLY A CA 1
ATOM 1251 C C . GLY A 1 158 ? 2.586 9.341 -3.647 1.00 89.81 158 GLY A C 1
ATOM 1252 O O . GLY A 1 158 ? 2.959 9.952 -2.651 1.00 89.81 158 GLY A O 1
ATOM 1253 N N . ARG A 1 159 ? 1.631 8.403 -3.612 1.00 89.81 159 ARG A N 1
ATOM 1254 C CA . ARG A 1 159 ? 0.906 7.939 -2.416 1.00 89.81 159 ARG A CA 1
ATOM 1255 C C . ARG A 1 159 ? 1.090 6.433 -2.204 1.00 89.81 159 ARG A C 1
ATOM 1257 O O . ARG A 1 159 ? 1.452 5.736 -3.149 1.00 89.81 159 ARG A O 1
ATOM 1264 N N . ALA A 1 160 ? 0.852 5.953 -0.985 1.00 90.44 160 ALA A N 1
ATOM 1265 C CA . ALA A 1 160 ? 1.024 4.554 -0.574 1.00 90.44 160 ALA A CA 1
ATOM 1266 C C . ALA A 1 160 ? -0.273 3.952 -0.000 1.00 90.44 160 ALA A C 1
ATOM 1268 O O . ALA A 1 160 ? -0.246 3.165 0.937 1.00 90.44 160 ALA A O 1
ATOM 1269 N N . ASP A 1 161 ? -1.403 4.343 -0.588 1.00 93.69 161 ASP A N 1
ATOM 1270 C CA . ASP A 1 161 ? -2.752 3.922 -0.205 1.00 93.69 161 ASP A CA 1
ATOM 1271 C C . ASP A 1 161 ? -2.943 2.397 -0.389 1.00 93.69 161 ASP A C 1
ATOM 1273 O O . ASP A 1 161 ? -2.353 1.794 -1.302 1.00 93.69 161 ASP A O 1
ATOM 1277 N N . GLY A 1 162 ? -3.764 1.784 0.469 1.00 95.69 162 GLY A N 1
ATOM 1278 C CA . GLY A 1 162 ? -3.960 0.335 0.591 1.00 95.69 162 GLY A CA 1
ATOM 1279 C C . GLY A 1 162 ? -5.160 -0.033 1.473 1.00 95.69 162 GLY A C 1
ATOM 1280 O O . GLY A 1 162 ? -5.943 0.844 1.826 1.00 95.69 162 GLY A O 1
ATOM 1281 N N . TYR A 1 163 ? -5.300 -1.317 1.806 1.00 96.88 163 TYR A N 1
ATOM 1282 C CA . TYR A 1 163 ? -6.372 -1.879 2.648 1.00 96.88 163 TYR A CA 1
ATOM 1283 C C . TYR A 1 163 ? -5.804 -2.907 3.641 1.00 96.88 163 TYR A C 1
ATOM 1285 O O . TYR A 1 163 ? -4.741 -3.474 3.385 1.00 96.88 163 TYR A O 1
ATOM 1293 N N . ILE A 1 164 ? -6.478 -3.125 4.774 1.00 96.25 164 ILE A N 1
ATOM 1294 C CA . ILE A 1 164 ? -6.111 -4.149 5.771 1.00 96.25 164 ILE A CA 1
ATOM 1295 C C . ILE A 1 164 ? -6.421 -5.540 5.197 1.00 96.25 164 ILE A C 1
ATOM 1297 O O . ILE A 1 164 ? -7.404 -5.706 4.482 1.00 96.25 164 ILE A O 1
ATOM 1301 N N . LEU A 1 165 ? -5.565 -6.528 5.465 1.00 96.19 165 LEU A N 1
ATOM 1302 C CA . LEU A 1 165 ? -5.806 -7.915 5.068 1.00 96.19 165 LEU A CA 1
ATOM 1303 C C . LEU A 1 165 ? -6.807 -8.569 6.020 1.00 96.19 165 LEU A C 1
ATOM 1305 O O . LEU A 1 165 ? -6.575 -8.576 7.225 1.00 96.19 165 LEU A O 1
ATOM 1309 N N . GLU A 1 166 ? -7.850 -9.196 5.477 1.00 93.94 166 GLU A N 1
ATOM 1310 C CA . GLU A 1 166 ? -8.925 -9.830 6.250 1.00 93.94 166 GLU A CA 1
ATOM 1311 C C . GLU A 1 166 ? -9.191 -11.277 5.782 1.00 93.94 166 GLU A C 1
ATOM 1313 O O . GLU A 1 166 ? -8.890 -11.655 4.642 1.00 93.94 166 GLU A O 1
ATOM 1318 N N . GLY A 1 167 ? -9.727 -12.109 6.685 1.00 94.12 167 GLY A N 1
ATOM 1319 C CA . GLY A 1 167 ? -10.156 -13.490 6.427 1.00 94.12 167 GLY A CA 1
ATOM 1320 C C . GLY A 1 167 ? -9.157 -14.344 5.630 1.00 94.12 167 GLY A C 1
ATOM 1321 O O . GLY A 1 167 ? -7.969 -14.424 5.946 1.00 94.12 167 GLY A O 1
ATOM 1322 N N . LYS A 1 168 ? -9.636 -14.975 4.549 1.00 95.06 168 LYS A N 1
ATOM 1323 C CA . LYS A 1 168 ? -8.842 -15.905 3.721 1.00 95.06 168 LYS A CA 1
ATOM 1324 C C . LYS A 1 168 ? -7.606 -15.267 3.070 1.00 95.06 168 LYS A C 1
ATOM 1326 O O . LYS A 1 168 ? -6.627 -15.972 2.819 1.00 95.06 168 LYS A O 1
ATOM 1331 N N . GLU A 1 169 ? -7.620 -13.960 2.784 1.00 94.94 169 GLU A N 1
ATOM 1332 C CA . GLU A 1 169 ? -6.433 -13.279 2.245 1.00 94.94 169 GLU A CA 1
ATOM 1333 C C . GLU A 1 169 ? -5.367 -13.118 3.338 1.00 94.94 169 GLU A C 1
ATOM 1335 O O . GLU A 1 169 ? -4.190 -13.424 3.115 1.00 94.94 169 GLU A O 1
ATOM 1340 N N . LEU A 1 170 ? -5.787 -12.730 4.546 1.00 95.12 170 LEU A N 1
ATOM 1341 C CA . LEU A 1 170 ? -4.919 -12.648 5.716 1.00 95.12 170 LEU A CA 1
ATOM 1342 C C . LEU A 1 170 ? -4.281 -14.002 6.050 1.00 95.12 170 LEU A C 1
ATOM 1344 O O . LEU A 1 170 ? -3.052 -14.083 6.126 1.00 95.12 170 LEU A O 1
ATOM 1348 N N . GLU A 1 171 ? -5.077 -15.072 6.160 1.00 94.12 171 GLU A N 1
ATOM 1349 C CA . GLU A 1 171 ? -4.578 -16.436 6.393 1.00 94.12 171 GLU A CA 1
ATOM 1350 C C . GLU A 1 171 ? -3.459 -16.820 5.411 1.00 94.12 171 GLU A C 1
ATOM 1352 O O . GLU A 1 171 ? -2.409 -17.337 5.799 1.00 94.12 171 GLU A O 1
ATOM 1357 N N . PHE A 1 172 ? -3.683 -16.575 4.117 1.00 95.56 172 PHE A N 1
ATOM 1358 C CA . PHE A 1 172 ? -2.759 -16.925 3.041 1.00 95.56 172 PHE A CA 1
ATOM 1359 C C . PHE A 1 172 ? -1.421 -16.186 3.163 1.00 95.56 172 PHE A C 1
ATOM 1361 O O . PHE A 1 172 ? -0.356 -16.780 2.944 1.00 95.56 172 PHE A O 1
ATOM 1368 N N . TYR A 1 173 ? -1.449 -14.907 3.544 1.00 94.81 173 TYR A N 1
ATOM 1369 C CA . TYR A 1 173 ? -0.233 -14.136 3.783 1.00 94.81 173 TYR A CA 1
ATOM 1370 C C . TYR A 1 173 ? 0.446 -14.490 5.115 1.00 94.81 173 TYR A C 1
ATOM 1372 O O . TYR A 1 173 ? 1.674 -14.598 5.127 1.00 94.81 173 TYR A O 1
ATOM 1380 N N . MET A 1 174 ? -0.296 -14.784 6.189 1.00 91.81 174 MET A N 1
ATOM 1381 C CA . MET A 1 174 ? 0.264 -15.289 7.455 1.00 91.81 174 MET A CA 1
ATOM 1382 C C . MET A 1 174 ? 0.993 -16.625 7.253 1.00 91.81 174 MET A C 1
ATOM 1384 O O . MET A 1 174 ? 2.179 -16.731 7.574 1.00 91.81 174 MET A O 1
ATOM 1388 N N . LYS A 1 175 ? 0.348 -17.603 6.600 1.00 93.69 175 LYS A N 1
ATOM 1389 C CA . LYS A 1 175 ? 0.934 -18.915 6.257 1.00 93.69 175 LYS A CA 1
ATOM 1390 C C . LYS A 1 175 ? 2.203 -18.762 5.396 1.00 93.69 175 LYS A C 1
ATOM 1392 O O . LYS A 1 175 ? 3.200 -19.459 5.604 1.00 93.69 175 LYS A O 1
ATOM 1397 N N . LYS A 1 176 ? 2.232 -17.795 4.466 1.00 93.56 176 LYS A N 1
ATOM 1398 C CA . LYS A 1 176 ? 3.441 -17.447 3.687 1.00 93.56 176 LYS A CA 1
ATOM 1399 C C . LYS A 1 176 ? 4.553 -16.812 4.528 1.00 93.56 176 LYS A C 1
ATOM 1401 O O . LYS A 1 176 ? 5.718 -17.152 4.315 1.00 93.56 176 LYS A O 1
ATOM 1406 N N . LEU A 1 177 ? 4.223 -15.903 5.447 1.00 90.19 177 LEU A N 1
ATOM 1407 C CA . LEU A 1 177 ? 5.185 -15.232 6.329 1.00 90.19 177 LEU A CA 1
ATOM 1408 C C . LEU A 1 177 ? 5.836 -16.226 7.299 1.00 90.19 177 LEU A C 1
ATOM 1410 O O . LEU A 1 177 ? 7.064 -16.274 7.378 1.00 90.19 177 LEU A O 1
ATOM 1414 N N . GLN A 1 178 ? 5.038 -17.081 7.945 1.00 89.88 178 GLN A N 1
ATOM 1415 C CA . GLN A 1 178 ? 5.508 -18.169 8.812 1.00 89.88 178 GLN A CA 1
ATOM 1416 C C . GLN A 1 178 ? 6.473 -19.100 8.062 1.00 89.88 178 GLN A C 1
ATOM 1418 O O . GLN A 1 178 ? 7.616 -19.283 8.486 1.00 89.88 178 GLN A O 1
ATOM 1423 N N . ARG A 1 179 ? 6.073 -19.605 6.883 1.00 92.94 179 ARG A N 1
ATOM 1424 C CA . ARG A 1 179 ? 6.920 -20.480 6.052 1.00 92.94 179 ARG A CA 1
ATOM 1425 C C . ARG A 1 179 ? 8.220 -19.804 5.602 1.00 92.94 179 ARG A C 1
ATOM 1427 O O . ARG A 1 179 ? 9.246 -20.474 5.493 1.00 92.94 179 ARG A O 1
ATOM 1434 N N . LYS A 1 180 ? 8.206 -18.487 5.352 1.00 89.75 180 LYS A N 1
ATOM 1435 C CA . LYS A 1 180 ? 9.426 -17.723 5.042 1.00 89.75 180 LYS A CA 1
ATOM 1436 C C . LYS A 1 180 ? 10.336 -17.581 6.268 1.00 89.75 180 LYS A C 1
ATOM 1438 O O . LYS A 1 180 ? 11.544 -17.719 6.111 1.00 89.75 180 LYS A O 1
ATOM 1443 N N . LYS A 1 181 ? 9.783 -17.343 7.465 1.00 86.06 181 LYS A N 1
ATOM 1444 C CA . LYS A 1 181 ? 10.558 -17.256 8.716 1.00 86.06 181 LYS A CA 1
ATOM 1445 C C . LYS A 1 181 ? 11.240 -18.591 9.038 1.00 86.06 181 LYS A C 1
ATOM 1447 O O . LYS A 1 181 ? 12.443 -18.598 9.271 1.00 86.06 181 LYS A O 1
ATOM 1452 N N . GLY A 1 182 ? 10.513 -19.709 8.944 1.00 73.44 182 GLY A N 1
ATOM 1453 C CA . GLY A 1 182 ? 11.071 -21.053 9.156 1.00 73.44 182 GLY A CA 1
ATOM 1454 C C . GLY A 1 182 ? 12.228 -21.382 8.205 1.00 73.44 182 GLY A C 1
ATOM 1455 O O . GLY A 1 182 ? 13.292 -21.797 8.653 1.00 73.44 182 GLY A O 1
ATOM 1456 N N . LYS A 1 183 ? 12.079 -21.093 6.902 1.00 60.50 183 LYS A N 1
ATOM 1457 C CA . LYS A 1 183 ? 13.173 -21.259 5.923 1.00 60.50 183 LYS A CA 1
ATOM 1458 C C . LYS A 1 183 ? 14.347 -20.286 6.100 1.00 60.50 183 LYS A C 1
ATOM 1460 O O . LYS A 1 183 ? 15.400 -20.536 5.532 1.00 60.50 183 LYS A O 1
ATOM 1465 N N . GLY A 1 184 ? 14.173 -19.187 6.835 1.00 54.88 184 GLY A N 1
ATOM 1466 C CA . GLY A 1 184 ? 15.260 -18.259 7.159 1.00 54.88 184 GLY A CA 1
ATOM 1467 C C . GLY A 1 184 ? 16.137 -18.741 8.316 1.00 54.88 184 GLY A C 1
ATOM 1468 O O . GLY A 1 184 ? 17.334 -18.488 8.299 1.00 54.88 184 GLY A O 1
ATOM 1469 N N . ALA A 1 185 ? 15.561 -19.454 9.290 1.00 50.50 185 ALA A N 1
ATOM 1470 C CA . ALA A 1 185 ? 16.305 -19.986 10.432 1.00 50.50 185 ALA A CA 1
ATOM 1471 C C . ALA A 1 185 ? 17.250 -21.131 10.021 1.00 50.50 185 ALA A C 1
ATOM 1473 O O . ALA A 1 185 ? 18.422 -21.115 10.374 1.00 50.50 185 ALA A O 1
ATOM 1474 N N . GLY A 1 186 ? 16.773 -22.071 9.196 1.00 47.16 186 GLY A N 1
ATOM 1475 C CA . GLY A 1 186 ? 17.574 -23.187 8.663 1.00 47.16 186 GLY A CA 1
ATOM 1476 C C . GLY A 1 186 ? 18.510 -22.829 7.498 1.00 47.16 186 GLY A C 1
ATOM 1477 O O . GLY A 1 186 ? 18.813 -23.697 6.688 1.00 47.16 186 GLY A O 1
ATOM 1478 N N . ALA A 1 187 ? 18.883 -21.555 7.356 1.00 45.16 187 ALA A N 1
ATOM 1479 C CA . ALA A 1 187 ? 19.840 -21.057 6.360 1.00 45.16 187 ALA A CA 1
ATOM 1480 C C . ALA A 1 187 ? 20.839 -20.048 6.973 1.00 45.16 187 ALA A C 1
ATOM 1482 O O . ALA A 1 187 ? 21.464 -19.267 6.256 1.00 45.16 187 ALA A O 1
ATOM 1483 N N . ALA A 1 188 ? 20.930 -20.036 8.306 1.00 44.50 188 ALA A N 1
ATOM 1484 C CA . ALA A 1 188 ? 21.838 -19.224 9.117 1.00 44.50 188 ALA A CA 1
ATOM 1485 C C . ALA A 1 188 ? 22.509 -20.078 10.220 1.00 44.50 188 ALA A C 1
ATOM 1487 O O . ALA A 1 188 ? 22.869 -19.564 11.277 1.00 44.50 188 ALA A O 1
ATOM 1488 N N . ALA A 1 189 ? 22.618 -21.381 9.949 1.00 36.69 189 ALA A N 1
ATOM 1489 C CA . ALA A 1 189 ? 23.302 -22.430 10.694 1.00 36.69 189 ALA A CA 1
ATOM 1490 C C . ALA A 1 189 ? 23.998 -23.334 9.664 1.00 36.69 189 ALA A C 1
ATOM 1492 O O . ALA A 1 189 ? 23.420 -23.454 8.554 1.00 36.69 189 ALA A O 1
#

Sequence (189 aa):
MGISRDSMHKRRATGGKKKAWRKKRKYELGRQPANTKLSSNKTVRRIRVRGGNVKWRALRTQTLVKSAIVQVDAAPFKQWYLQHYGVEIGRKKKTAAAAKKDAPEEGEVTTEEAKKSNHVARKLEKRQQGRTLDAHIEEQFGGGRLLACISSRPGQCGRADGYILEGKELEFYMKKLQRKKGKGAGAAA

Organism: Prunus dulcis (NCBI:txid3755)

pLDDT: mean 81.24, std 20.36, range [24.75, 96.88]

Radius of gyration: 25.61 Å; chains: 1; bounding box: 54×41×80 Å

Secondary structure (DSSP, 8-state):
---B--STTSPPTTSPPPP--S---GGGB-------B--SS--EEEEE-TTS-EEEEE--SSB--TT-EEEEESHHHHHHHHHHH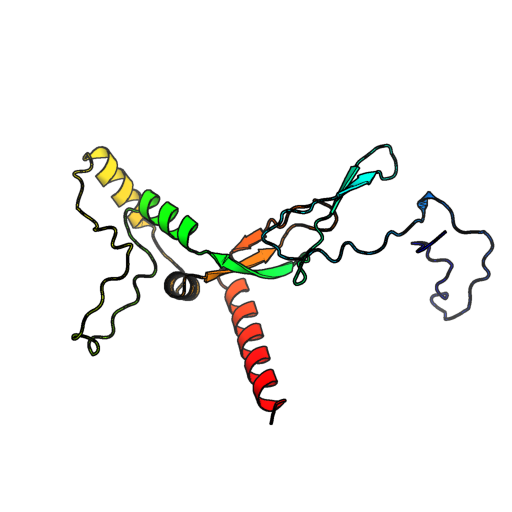S--S------TT--------S-----------HHHHHHHHHHHTT----HHHHHHHHTTEEEEE--S-HHHHS----EE--HHHHHHHHHHHHHHHHHHHTT--